Protein AF-A0A529PNF6-F1 (afdb_monomer_lite)

Sequence (226 aa):
IDDRLAAVAVARHLEDDGSLLSKLLIEPARRQRLEHALQEAASGPFGRFLPNATDYFWGIREQRVRKLVLKNGHLIEPDRPHGLSIPFERPHLGQALLDGVLLPNLFLMFLVLAILPRVRVVGGLRQIGYVALFHSILLAALDENAPEERDLAAELQVRENAWGMRVIDEKISVREQLAGLPEGALFPDLLRQYRLRTFAETTDDLKLVRENARWRKIGQAGIKAT

Structure (mmCIF, N/CA/C/O backbone):
data_AF-A0A529PNF6-F1
#
_entry.id   AF-A0A529PNF6-F1
#
loop_
_atom_site.group_PDB
_atom_site.id
_atom_site.type_symbol
_atom_site.label_atom_id
_atom_site.label_alt_id
_atom_site.label_comp_id
_atom_site.label_asym_id
_atom_site.label_entity_id
_atom_site.label_seq_id
_atom_site.pdbx_PDB_ins_code
_atom_site.Cartn_x
_atom_site.Cartn_y
_atom_site.Cartn_z
_atom_site.occupancy
_atom_site.B_iso_or_equiv
_atom_site.auth_seq_id
_atom_site.auth_comp_id
_atom_site.auth_asym_id
_atom_site.auth_atom_id
_atom_site.pdbx_PDB_model_num
ATOM 1 N N . ILE A 1 1 ? -8.333 -10.344 -12.117 1.00 62.47 1 ILE A N 1
ATOM 2 C CA . ILE A 1 1 ? -8.039 -9.788 -10.779 1.00 62.47 1 ILE A CA 1
ATOM 3 C C . ILE A 1 1 ? -8.785 -8.469 -10.706 1.00 62.47 1 ILE A C 1
ATOM 5 O O . ILE A 1 1 ? -8.533 -7.623 -11.555 1.00 62.47 1 ILE A O 1
ATOM 9 N N . ASP A 1 2 ? -9.754 -8.357 -9.805 1.00 78.88 2 ASP A N 1
ATOM 10 C CA . ASP A 1 2 ? -10.602 -7.177 -9.615 1.00 78.88 2 ASP A CA 1
ATOM 11 C C . ASP A 1 2 ? -10.603 -6.743 -8.137 1.00 78.88 2 ASP A C 1
ATOM 13 O O . ASP A 1 2 ? -10.011 -7.411 -7.282 1.00 78.88 2 ASP A O 1
ATOM 17 N N . ASP A 1 3 ? -11.260 -5.621 -7.836 1.00 84.44 3 ASP A N 1
ATOM 18 C CA . ASP A 1 3 ? -11.300 -5.040 -6.487 1.00 84.44 3 ASP A CA 1
ATOM 19 C C . ASP A 1 3 ? -11.951 -5.989 -5.464 1.00 84.44 3 ASP A C 1
ATOM 21 O O . ASP A 1 3 ? -11.592 -5.986 -4.286 1.00 84.44 3 ASP A O 1
ATOM 25 N N . ARG A 1 4 ? -12.871 -6.855 -5.914 1.00 87.19 4 ARG A N 1
ATOM 26 C CA . ARG A 1 4 ? -13.539 -7.848 -5.064 1.00 87.19 4 ARG A CA 1
ATOM 27 C C . ARG A 1 4 ? -12.583 -8.960 -4.647 1.00 87.19 4 ARG A C 1
ATOM 29 O O . ARG A 1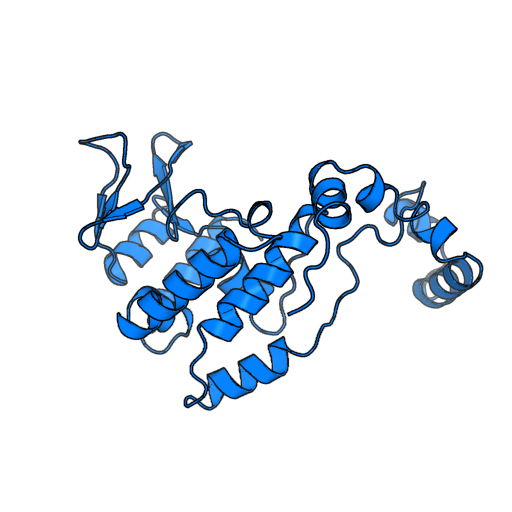 4 ? -12.556 -9.324 -3.474 1.00 87.19 4 ARG A O 1
ATOM 36 N N . LEU A 1 5 ? -11.782 -9.486 -5.573 1.00 88.94 5 LEU A N 1
ATOM 37 C CA . LEU A 1 5 ? -10.737 -10.453 -5.237 1.00 88.94 5 LEU A CA 1
ATOM 38 C C . LEU A 1 5 ? -9.724 -9.847 -4.258 1.00 88.94 5 LEU A C 1
ATOM 40 O O . LEU A 1 5 ? -9.323 -10.518 -3.309 1.00 88.94 5 LEU A O 1
ATOM 44 N N . ALA A 1 6 ? -9.345 -8.582 -4.459 1.00 90.00 6 ALA A N 1
ATOM 45 C CA . ALA A 1 6 ? -8.456 -7.883 -3.538 1.00 90.00 6 ALA A CA 1
ATOM 46 C C . ALA A 1 6 ? -9.078 -7.747 -2.139 1.00 90.00 6 ALA A C 1
ATOM 48 O O . ALA A 1 6 ? -8.410 -8.028 -1.148 1.00 90.00 6 ALA A O 1
ATOM 49 N N . ALA A 1 7 ? -10.362 -7.384 -2.049 1.00 94.75 7 ALA A N 1
ATOM 50 C CA . ALA A 1 7 ? -11.081 -7.289 -0.780 1.00 94.75 7 ALA A CA 1
ATOM 51 C C . ALA A 1 7 ? -11.124 -8.633 -0.034 1.00 94.75 7 ALA A C 1
ATOM 53 O O . ALA A 1 7 ? -10.840 -8.677 1.161 1.00 94.75 7 ALA A O 1
ATOM 54 N N . VAL A 1 8 ? -11.385 -9.738 -0.744 1.00 93.88 8 VAL A N 1
ATOM 55 C CA . VAL A 1 8 ? -11.357 -11.094 -0.166 1.00 93.88 8 VAL A CA 1
ATOM 56 C C . VAL A 1 8 ? -9.953 -11.480 0.304 1.00 93.88 8 VAL A C 1
ATOM 58 O O . VAL A 1 8 ? -9.808 -12.063 1.376 1.00 93.88 8 VAL A O 1
ATOM 61 N N . ALA A 1 9 ? -8.910 -11.157 -0.465 1.00 92.38 9 ALA A N 1
ATOM 62 C CA . ALA A 1 9 ? -7.530 -11.423 -0.061 1.00 92.38 9 ALA A CA 1
ATOM 63 C C . ALA A 1 9 ? -7.159 -10.650 1.214 1.00 92.38 9 ALA A C 1
ATOM 65 O O . ALA A 1 9 ? -6.625 -11.238 2.150 1.00 92.38 9 ALA A O 1
ATOM 66 N N . VAL A 1 10 ? -7.504 -9.359 1.287 1.00 95.12 10 VAL A N 1
ATOM 67 C CA . VAL A 1 10 ? -7.302 -8.548 2.498 1.00 95.12 10 VAL A CA 1
ATOM 68 C C . VAL A 1 10 ? -8.074 -9.124 3.685 1.00 95.12 10 VAL A C 1
ATOM 70 O O . VAL A 1 10 ? -7.498 -9.252 4.760 1.00 95.12 10 VAL A O 1
ATOM 73 N N . ALA A 1 11 ? -9.337 -9.521 3.501 1.00 96.06 11 ALA A N 1
ATOM 74 C CA . ALA A 1 11 ? -10.137 -10.125 4.567 1.00 96.06 11 ALA A CA 1
ATOM 75 C C . ALA A 1 11 ? -9.477 -11.397 5.130 1.00 96.06 11 ALA A C 1
ATOM 77 O O . ALA A 1 11 ? -9.327 -11.512 6.340 1.00 96.06 11 ALA A O 1
ATOM 78 N N . ARG A 1 12 ? -8.978 -12.289 4.263 1.00 93.31 12 ARG A N 1
ATOM 79 C CA . ARG A 1 12 ? -8.238 -13.496 4.680 1.00 93.31 12 ARG A CA 1
ATOM 80 C C . ARG A 1 12 ? -6.968 -13.180 5.458 1.00 93.31 12 ARG A C 1
ATOM 82 O O . ARG A 1 12 ? -6.655 -13.856 6.426 1.00 93.31 12 ARG A O 1
ATOM 89 N N . HIS A 1 13 ? -6.231 -12.151 5.051 1.00 92.81 13 HIS A N 1
ATOM 90 C CA . HIS A 1 13 ? -5.064 -11.714 5.811 1.00 92.81 13 HIS A CA 1
ATOM 91 C C . HIS A 1 13 ? -5.448 -11.222 7.213 1.00 92.81 13 HIS A C 1
ATOM 93 O O . HIS A 1 13 ? -4.719 -11.505 8.157 1.00 92.81 13 HIS A O 1
ATOM 99 N N . LEU A 1 14 ? -6.582 -10.527 7.360 1.00 95.56 14 LEU A N 1
ATOM 100 C CA . LEU A 1 14 ? -7.069 -10.019 8.649 1.00 95.56 14 LEU A CA 1
ATOM 101 C C . LEU A 1 14 ? -7.526 -11.128 9.616 1.00 95.56 14 LEU A C 1
ATOM 103 O O . LEU A 1 14 ? -7.549 -10.898 10.828 1.00 95.56 14 LEU A O 1
ATOM 107 N N . GLU A 1 15 ? -7.866 -12.317 9.109 1.00 94.25 15 GLU A N 1
ATOM 108 C CA . GLU A 1 15 ? -8.177 -13.501 9.929 1.00 94.25 15 GLU A CA 1
ATOM 109 C C . GLU A 1 15 ? -6.938 -14.037 10.666 1.00 94.25 15 GLU A C 1
ATOM 111 O O . GLU A 1 15 ? -7.071 -14.605 11.747 1.00 94.25 15 GLU A O 1
ATOM 116 N N . ASP A 1 16 ? -5.740 -13.811 10.120 1.00 92.00 16 ASP A N 1
ATOM 117 C CA . ASP A 1 16 ? -4.465 -14.229 10.703 1.00 92.00 16 ASP A CA 1
ATOM 118 C C . ASP A 1 16 ? -3.732 -13.040 11.347 1.00 92.00 16 ASP A C 1
ATOM 120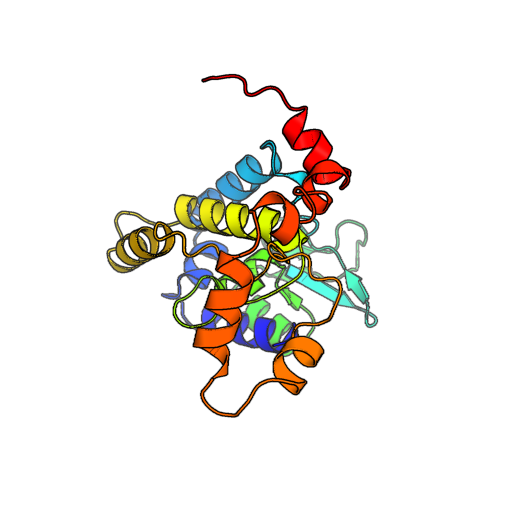 O O . ASP A 1 16 ? -3.234 -12.141 10.662 1.00 92.00 16 ASP A O 1
ATOM 124 N N . ASP A 1 17 ? -3.643 -13.041 12.679 1.00 91.12 17 ASP A N 1
ATOM 125 C CA . ASP A 1 17 ? -2.895 -12.067 13.489 1.00 91.12 17 ASP A CA 1
ATOM 126 C C . ASP A 1 17 ? -1.411 -12.001 13.100 1.00 91.12 17 ASP A C 1
ATOM 128 O O . ASP A 1 17 ? -0.788 -10.943 13.188 1.00 91.12 17 ASP A O 1
ATOM 132 N N . GLY A 1 18 ? -0.843 -13.126 12.659 1.00 89.88 18 GLY A N 1
ATOM 133 C CA . GLY A 1 18 ? 0.555 -13.246 12.262 1.00 89.88 18 GLY A CA 1
ATOM 134 C C . GLY A 1 18 ? 0.847 -12.675 10.877 1.00 89.88 18 GLY A C 1
ATOM 135 O O . GLY A 1 18 ? 2.016 -12.414 10.562 1.00 89.88 18 GLY A O 1
ATOM 136 N N . SER A 1 19 ? -0.187 -12.443 10.065 1.00 91.12 19 SER A N 1
ATOM 137 C CA . SER A 1 19 ? -0.017 -11.979 8.696 1.00 91.12 19 SER A CA 1
ATOM 138 C C . SER A 1 19 ? 0.576 -10.570 8.664 1.00 91.12 19 SER A C 1
ATOM 140 O O . SER A 1 19 ? 0.214 -9.697 9.455 1.00 91.12 19 SER A O 1
ATOM 142 N N . LEU A 1 20 ? 1.477 -10.319 7.709 1.00 91.81 20 LEU A N 1
ATOM 143 C CA . LEU A 1 20 ? 2.142 -9.020 7.573 1.00 91.81 20 LEU A CA 1
ATOM 144 C C . LEU A 1 20 ? 1.137 -7.859 7.511 1.00 91.81 20 LEU A C 1
ATOM 146 O O . LEU A 1 20 ? 1.326 -6.831 8.153 1.00 91.81 20 LEU A O 1
ATOM 150 N N . LEU A 1 21 ? 0.042 -8.034 6.769 1.00 93.19 21 LEU A N 1
ATOM 151 C CA . LEU A 1 21 ? -1.000 -7.019 6.642 1.00 93.19 21 LEU A CA 1
ATOM 152 C C . LEU A 1 21 ? -1.715 -6.748 7.974 1.00 93.19 21 LEU A C 1
ATOM 154 O O . LEU A 1 21 ? -1.939 -5.584 8.306 1.00 93.19 21 LEU A O 1
ATOM 158 N N . SER A 1 22 ? -2.048 -7.794 8.738 1.00 94.75 22 SER A N 1
ATOM 159 C CA . SER A 1 22 ? -2.640 -7.647 10.073 1.00 94.75 22 SER A CA 1
ATOM 160 C C . SER A 1 22 ? -1.721 -6.861 10.993 1.00 94.75 22 SER A C 1
ATOM 162 O O . SER A 1 22 ? -2.159 -5.879 11.591 1.00 94.75 22 SER A O 1
ATOM 164 N N . LYS A 1 23 ? -0.436 -7.226 11.038 1.00 95.06 23 LYS A N 1
ATOM 165 C CA . LYS A 1 23 ? 0.567 -6.516 11.837 1.00 95.06 23 LYS A CA 1
ATOM 166 C C . LYS A 1 23 ? 0.635 -5.044 11.443 1.00 95.06 23 LYS A C 1
ATOM 168 O O . LYS A 1 23 ? 0.473 -4.176 12.292 1.00 95.06 23 LYS A O 1
ATOM 173 N N . LEU A 1 24 ? 0.784 -4.755 10.148 1.00 95.31 24 LEU A N 1
ATOM 174 C CA . LEU A 1 24 ? 0.893 -3.391 9.619 1.00 95.31 24 LEU A CA 1
ATOM 175 C C . LEU A 1 24 ? -0.322 -2.505 9.926 1.00 95.31 24 LEU A C 1
ATOM 177 O O . LEU A 1 24 ? -0.148 -1.308 10.141 1.00 95.31 24 LEU A O 1
ATOM 181 N N . LEU A 1 25 ? -1.541 -3.052 9.927 1.00 95.88 25 LEU A N 1
ATOM 182 C CA . LEU A 1 25 ? -2.756 -2.262 10.155 1.00 95.88 25 LEU A CA 1
ATOM 183 C C . LEU A 1 25 ? -3.159 -2.174 11.631 1.00 95.88 25 LEU A C 1
ATOM 185 O O . LEU A 1 25 ? -3.750 -1.177 12.046 1.00 95.88 25 LEU A O 1
ATOM 189 N N . ILE A 1 26 ? -2.888 -3.203 12.428 1.00 95.69 26 ILE A N 1
ATOM 190 C CA . ILE A 1 26 ? -3.545 -3.379 13.729 1.00 95.69 26 ILE A CA 1
ATOM 191 C C . ILE A 1 26 ? -2.582 -3.157 14.886 1.00 95.69 26 ILE A C 1
ATOM 193 O O . ILE A 1 26 ? -2.982 -2.586 15.900 1.00 95.69 26 ILE A O 1
ATOM 197 N N . GLU A 1 27 ? -1.311 -3.534 14.741 1.00 95.12 27 GLU A N 1
ATOM 198 C CA . GLU A 1 27 ? -0.319 -3.266 15.778 1.00 95.12 27 GLU A CA 1
ATOM 199 C C . GLU A 1 27 ? 0.046 -1.774 15.776 1.00 95.12 27 GLU A C 1
ATOM 201 O O . GLU A 1 27 ? 0.548 -1.267 14.767 1.00 95.12 27 GLU A O 1
ATOM 206 N N . PRO A 1 28 ? -0.146 -1.039 16.890 1.00 94.12 28 PRO A N 1
ATOM 207 C CA . PRO A 1 28 ? 0.018 0.414 16.896 1.00 94.12 28 PRO A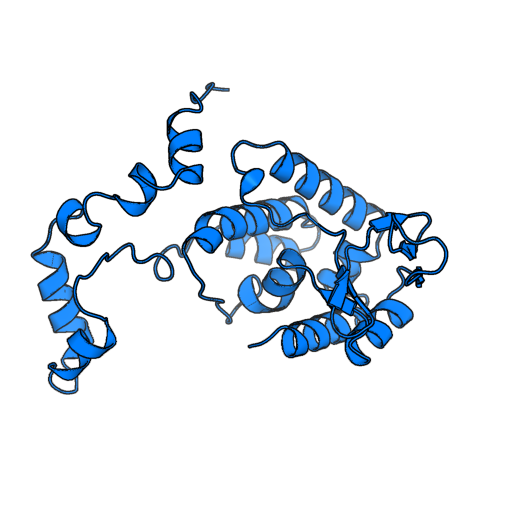 CA 1
ATOM 208 C C . PRO A 1 28 ? 1.400 0.889 16.435 1.00 94.12 28 PRO A C 1
ATOM 210 O O . PRO A 1 28 ? 1.493 1.835 15.656 1.00 94.12 28 PRO A O 1
ATOM 213 N N . ALA A 1 29 ? 2.468 0.211 16.867 1.00 94.31 29 ALA A N 1
ATOM 214 C CA . ALA A 1 29 ? 3.838 0.566 16.497 1.00 94.31 29 ALA A CA 1
ATOM 215 C C . ALA A 1 29 ? 4.118 0.331 15.002 1.00 94.31 29 ALA A C 1
ATOM 217 O O . ALA A 1 29 ? 4.774 1.147 14.351 1.00 94.31 29 ALA A O 1
ATOM 218 N N . ARG A 1 30 ? 3.593 -0.767 14.443 1.00 95.06 30 ARG A N 1
ATOM 219 C CA . ARG A 1 30 ? 3.722 -1.103 13.018 1.00 95.06 30 ARG A CA 1
ATOM 220 C C . ARG A 1 30 ? 2.927 -0.120 12.163 1.00 95.06 30 ARG A C 1
ATOM 222 O O . ARG A 1 30 ? 3.468 0.427 11.204 1.00 95.06 30 ARG A O 1
ATOM 229 N N . ARG A 1 31 ? 1.687 0.179 12.565 1.00 95.62 31 ARG A N 1
ATOM 230 C CA . ARG A 1 31 ? 0.833 1.161 11.890 1.00 95.62 31 ARG A CA 1
ATOM 231 C C . ARG A 1 31 ? 1.462 2.547 11.890 1.00 95.62 31 ARG A C 1
ATOM 233 O O . ARG A 1 31 ? 1.526 3.175 10.842 1.00 95.62 31 ARG A O 1
ATOM 240 N N . GLN A 1 32 ? 1.995 2.999 13.023 1.00 95.38 32 GLN A N 1
ATOM 241 C CA . GLN A 1 32 ? 2.669 4.296 13.102 1.00 95.38 32 GLN A CA 1
ATOM 242 C C . GLN A 1 32 ? 3.875 4.376 12.151 1.00 95.38 32 GLN A C 1
ATOM 244 O O . GLN A 1 32 ? 4.072 5.395 11.489 1.00 95.38 32 GLN A O 1
ATOM 249 N N . ARG A 1 33 ? 4.665 3.298 12.042 1.00 96.12 33 ARG A N 1
ATOM 250 C CA . ARG A 1 33 ? 5.790 3.217 11.096 1.00 96.12 33 ARG A CA 1
ATOM 251 C C . ARG A 1 33 ? 5.311 3.302 9.642 1.00 96.12 33 ARG A C 1
ATOM 253 O O . ARG A 1 33 ? 5.886 4.046 8.851 1.00 96.12 33 ARG A O 1
ATOM 260 N N . LEU A 1 34 ? 4.233 2.592 9.306 1.00 95.94 34 LEU A N 1
ATOM 261 C CA . LEU A 1 34 ? 3.615 2.6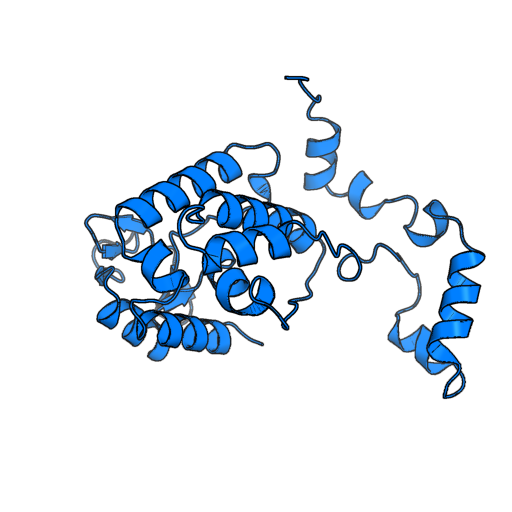45 7.981 1.00 95.94 34 LEU A CA 1
ATOM 262 C C . LEU A 1 34 ? 3.067 4.045 7.653 1.00 95.94 34 LEU A C 1
ATOM 264 O O . LEU A 1 34 ? 3.290 4.548 6.554 1.00 95.94 34 LEU A O 1
ATOM 268 N N . GLU A 1 35 ? 2.379 4.690 8.596 1.00 94.88 35 GLU A N 1
ATOM 269 C CA . GLU A 1 35 ? 1.839 6.049 8.439 1.00 94.88 35 GLU A CA 1
ATOM 270 C C . GLU A 1 35 ? 2.949 7.071 8.209 1.00 94.88 35 GLU A C 1
ATOM 272 O O . GLU A 1 35 ? 2.835 7.918 7.320 1.00 94.88 35 GLU A O 1
ATOM 277 N N . HIS A 1 36 ? 4.053 6.951 8.949 1.00 95.31 36 HIS A N 1
ATOM 278 C CA . HIS A 1 36 ? 5.235 7.778 8.739 1.00 95.31 36 HIS A CA 1
ATOM 279 C C . HIS A 1 36 ? 5.796 7.602 7.323 1.00 95.31 36 HIS A C 1
ATOM 281 O O . HIS A 1 36 ? 5.960 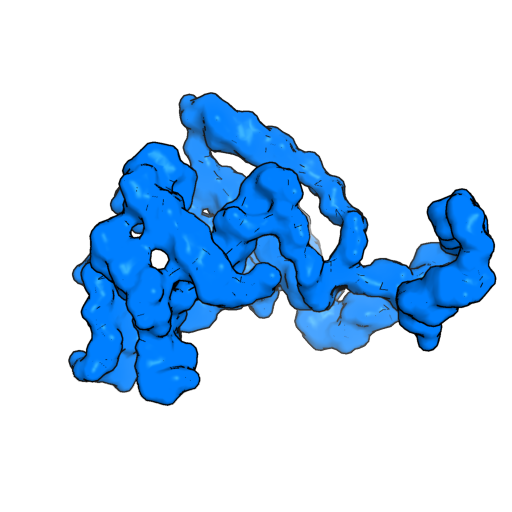8.584 6.600 1.00 95.31 36 HIS A O 1
ATOM 287 N N . ALA A 1 37 ? 6.001 6.357 6.883 1.00 94.12 37 ALA A N 1
ATOM 288 C CA . ALA A 1 37 ? 6.510 6.061 5.545 1.00 94.12 37 ALA A CA 1
ATOM 289 C C . ALA A 1 37 ? 5.578 6.572 4.427 1.00 94.12 37 ALA A C 1
ATOM 291 O O . ALA A 1 37 ? 6.041 7.110 3.417 1.00 94.12 37 ALA A O 1
ATOM 292 N N . LEU A 1 38 ? 4.257 6.453 4.606 1.00 92.81 38 LEU A N 1
ATOM 293 C CA . LEU A 1 38 ? 3.261 7.010 3.686 1.00 92.81 38 LEU A CA 1
ATOM 294 C C . LEU A 1 38 ? 3.357 8.539 3.610 1.00 92.81 38 LEU A C 1
ATOM 296 O O . LEU A 1 38 ? 3.294 9.102 2.514 1.00 92.81 38 LEU A O 1
ATOM 300 N N . GLN A 1 39 ? 3.536 9.207 4.750 1.00 92.94 39 GLN A N 1
ATOM 301 C CA . GLN A 1 39 ? 3.650 10.661 4.824 1.00 92.94 39 GLN A CA 1
ATOM 302 C C . GLN A 1 39 ? 4.951 11.180 4.197 1.00 92.94 39 GLN A C 1
ATOM 304 O O . GLN A 1 39 ? 4.930 12.178 3.468 1.00 92.94 39 GLN A O 1
ATOM 309 N N . GLU A 1 40 ? 6.071 10.495 4.422 1.00 87.50 40 GLU A N 1
ATOM 310 C CA . GLU A 1 40 ? 7.347 10.795 3.766 1.00 87.50 40 GLU A CA 1
ATOM 311 C C . GLU A 1 40 ? 7.235 10.623 2.247 1.00 87.50 40 GLU A C 1
ATOM 313 O O . GLU A 1 40 ? 7.580 11.532 1.487 1.00 87.50 40 GLU A O 1
ATOM 318 N N . ALA A 1 41 ? 6.658 9.506 1.790 1.00 84.94 41 ALA A N 1
ATOM 319 C CA . ALA A 1 41 ? 6.431 9.246 0.370 1.00 84.94 41 ALA A CA 1
ATOM 320 C C . ALA A 1 41 ? 5.521 10.300 -0.284 1.00 84.94 41 ALA A C 1
ATOM 322 O O . ALA A 1 41 ? 5.791 10.741 -1.404 1.00 84.94 41 ALA A O 1
ATOM 323 N N . ALA A 1 42 ? 4.463 10.731 0.410 1.00 86.75 42 ALA A N 1
ATOM 324 C CA . ALA A 1 42 ? 3.548 11.772 -0.055 1.00 86.75 42 ALA A CA 1
ATOM 325 C C . ALA A 1 42 ? 4.210 13.158 -0.142 1.00 86.75 42 ALA A C 1
ATOM 327 O O . ALA A 1 42 ? 3.872 13.947 -1.028 1.00 86.75 42 ALA A O 1
ATOM 328 N N . SER A 1 43 ? 5.154 13.446 0.756 1.00 82.25 43 SER A N 1
ATOM 329 C CA . SER A 1 43 ? 5.887 14.720 0.810 1.00 82.25 43 SER A CA 1
ATOM 330 C C . SER A 1 43 ? 7.069 14.767 -0.168 1.00 82.25 43 SER A C 1
ATOM 332 O O . SER A 1 43 ? 7.553 15.846 -0.510 1.00 82.25 43 SER A O 1
ATOM 334 N N . GLY A 1 44 ? 7.530 13.605 -0.636 1.00 74.56 44 GLY A N 1
ATOM 335 C CA . GLY A 1 44 ? 8.632 13.473 -1.582 1.00 74.56 44 GLY A CA 1
ATOM 336 C C . GLY A 1 44 ? 8.298 13.892 -3.025 1.00 74.56 44 GLY A C 1
ATOM 337 O O . GLY A 1 44 ? 7.140 14.115 -3.390 1.00 74.56 44 GLY A O 1
ATOM 338 N N . PRO A 1 45 ? 9.310 13.937 -3.913 1.00 69.31 45 PRO A N 1
ATOM 339 C CA . PRO A 1 45 ? 9.156 14.383 -5.306 1.00 69.31 45 PRO A CA 1
ATOM 340 C C . PRO A 1 45 ? 8.183 13.519 -6.126 1.00 69.31 45 PRO A C 1
ATOM 342 O O . PRO A 1 45 ? 7.556 14.002 -7.072 1.00 69.31 45 PRO A O 1
ATOM 345 N N . PHE A 1 46 ? 8.014 12.253 -5.740 1.00 69.81 46 PHE A N 1
ATOM 346 C CA . PHE A 1 46 ? 7.081 11.322 -6.369 1.00 69.81 46 PHE A CA 1
ATOM 347 C C . PHE A 1 46 ? 5.696 11.303 -5.705 1.00 69.81 46 PHE A C 1
ATOM 349 O O . PHE A 1 46 ? 4.804 10.643 -6.229 1.00 69.81 46 PHE A O 1
ATOM 356 N N . GLY A 1 47 ? 5.449 12.059 -4.630 1.00 73.25 47 GLY A N 1
ATOM 357 C CA . GLY A 1 47 ? 4.212 11.978 -3.840 1.00 73.25 47 GLY A CA 1
ATOM 358 C C . GLY A 1 47 ? 2.915 12.180 -4.632 1.00 73.25 47 GLY A C 1
ATOM 359 O O . GLY A 1 47 ? 1.897 11.571 -4.331 1.00 73.25 47 GLY A O 1
ATOM 360 N N . ARG A 1 48 ? 2.952 12.924 -5.747 1.00 78.12 48 ARG A N 1
ATOM 361 C CA . ARG A 1 48 ? 1.808 13.079 -6.677 1.00 78.12 48 ARG A CA 1
ATOM 362 C C . ARG A 1 48 ? 1.405 11.801 -7.422 1.00 78.12 48 ARG A C 1
ATOM 364 O O . ARG A 1 48 ? 0.364 11.782 -8.085 1.00 78.12 48 ARG A O 1
ATOM 371 N N . PHE A 1 49 ? 2.248 10.776 -7.396 1.00 74.06 49 PHE A N 1
ATOM 372 C CA . PHE A 1 49 ? 1.921 9.451 -7.906 1.00 74.06 49 PHE A CA 1
ATOM 373 C C . PHE A 1 49 ? 1.225 8.597 -6.849 1.00 74.06 49 PHE A C 1
ATOM 375 O O . PHE A 1 49 ? 0.518 7.671 -7.238 1.00 74.06 49 PHE A O 1
ATOM 382 N N . LEU A 1 50 ? 1.356 8.926 -5.558 1.00 82.50 50 LEU A N 1
ATOM 383 C CA . LEU A 1 50 ? 0.731 8.181 -4.474 1.00 82.50 50 LEU A CA 1
ATOM 384 C C . LEU A 1 50 ? -0.796 8.397 -4.484 1.00 82.50 50 LEU A C 1
ATOM 386 O O . LEU A 1 50 ? -1.261 9.530 -4.363 1.00 82.50 50 LEU A O 1
ATOM 390 N N . PRO A 1 51 ? -1.608 7.338 -4.625 1.00 81.19 51 PRO A N 1
ATOM 391 C CA . PRO A 1 51 ? -3.065 7.436 -4.599 1.00 81.19 51 PRO A CA 1
ATOM 392 C C . PRO A 1 51 ? -3.592 7.439 -3.151 1.00 81.19 51 PRO A C 1
ATOM 394 O O . PRO A 1 51 ? -4.314 6.534 -2.741 1.00 81.19 51 PRO A O 1
ATOM 397 N N . ASN A 1 52 ? -3.234 8.456 -2.367 1.00 80.56 52 ASN A N 1
ATOM 398 C CA . ASN A 1 52 ? -3.539 8.583 -0.932 1.00 80.56 52 ASN A CA 1
ATOM 399 C C . ASN A 1 52 ? -4.829 9.373 -0.638 1.00 80.56 52 ASN A C 1
ATOM 401 O O . ASN A 1 52 ? -4.931 10.097 0.347 1.00 80.56 52 ASN A O 1
ATOM 405 N N . ALA A 1 53 ? -5.832 9.265 -1.509 1.00 86.75 53 ALA A N 1
ATOM 406 C CA . ALA A 1 53 ? -7.076 10.011 -1.341 1.00 86.75 53 ALA A CA 1
ATOM 407 C C . ALA A 1 53 ? -7.960 9.486 -0.191 1.00 86.75 53 ALA A C 1
ATOM 409 O O . ALA A 1 53 ? -8.912 10.172 0.167 1.00 86.75 53 ALA A O 1
ATOM 410 N N . THR A 1 54 ? -7.652 8.318 0.381 1.00 93.62 54 THR A N 1
ATOM 411 C CA . THR A 1 54 ? -8.377 7.656 1.477 1.00 93.62 54 THR A CA 1
ATOM 412 C C . THR A 1 54 ? -7.388 6.971 2.420 1.00 93.62 54 THR A C 1
ATOM 414 O O . THR A 1 54 ? -6.332 6.515 1.962 1.00 93.62 54 THR A O 1
ATOM 417 N N . ASP A 1 55 ? -7.754 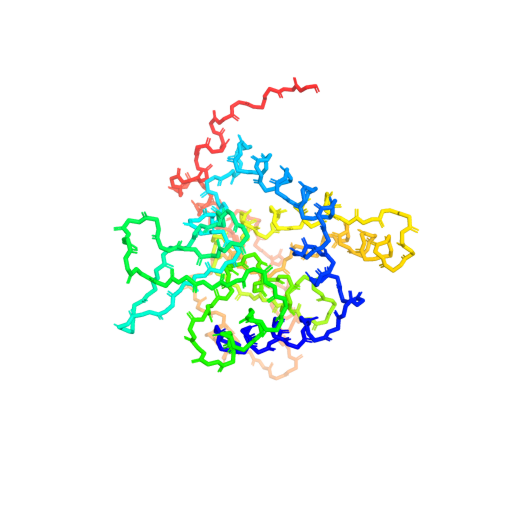6.827 3.691 1.00 94.88 55 ASP A N 1
ATOM 418 C CA . ASP A 1 55 ? -6.950 6.085 4.664 1.00 94.88 55 ASP A CA 1
ATOM 419 C C . ASP A 1 55 ? -7.296 4.601 4.577 1.00 94.88 55 ASP A C 1
ATOM 421 O O . ASP A 1 55 ? -8.390 4.200 4.966 1.00 94.88 55 ASP A O 1
ATOM 425 N N . TYR A 1 56 ? -6.354 3.797 4.072 1.00 95.62 56 TYR A N 1
ATOM 426 C CA . TYR A 1 56 ? -6.395 2.328 3.939 1.00 95.62 56 TYR A CA 1
ATOM 427 C C . TYR A 1 56 ? -7.523 1.743 3.073 1.00 95.62 56 TYR A C 1
ATOM 429 O O . TYR A 1 56 ? -7.250 0.928 2.195 1.00 95.62 56 TYR A O 1
ATOM 437 N N . PHE A 1 57 ? -8.768 2.172 3.260 1.00 97.31 57 PHE A N 1
ATOM 438 C CA . PHE A 1 57 ? -9.963 1.651 2.615 1.00 97.31 57 PHE A CA 1
ATOM 439 C C . PHE A 1 57 ? -10.831 2.778 2.057 1.00 97.31 57 PHE A C 1
ATOM 441 O O . PHE A 1 57 ? -10.882 3.883 2.593 1.00 97.31 57 PHE A O 1
ATOM 448 N N . TRP A 1 58 ? -11.545 2.477 0.983 1.00 97.31 58 TRP A N 1
ATOM 449 C CA . TRP A 1 58 ? -12.688 3.238 0.503 1.00 97.31 58 TRP A CA 1
ATOM 450 C C . TRP A 1 58 ? -13.977 2.629 1.048 1.00 97.31 58 TRP A C 1
ATOM 452 O O . TRP A 1 58 ? -14.078 1.413 1.184 1.00 97.31 58 TRP A O 1
ATOM 462 N N . GLY A 1 59 ? -14.984 3.461 1.292 1.00 96.19 59 GLY A N 1
ATOM 463 C CA . GLY A 1 59 ? -16.337 3.012 1.600 1.00 96.19 59 GLY A CA 1
ATOM 464 C C . GLY A 1 59 ? -17.180 2.886 0.337 1.00 96.19 59 GLY A C 1
ATOM 465 O O . GLY A 1 59 ? -17.058 3.702 -0.576 1.00 96.19 59 GLY A O 1
ATOM 466 N N . ILE A 1 60 ? -18.070 1.904 0.285 1.00 95.12 60 ILE A N 1
ATOM 467 C CA . ILE A 1 60 ? -19.085 1.770 -0.756 1.00 95.12 60 ILE A CA 1
ATOM 468 C C . ILE A 1 60 ? -20.443 2.072 -0.146 1.00 95.12 60 ILE A C 1
ATOM 470 O O . ILE A 1 60 ? -20.914 1.397 0.766 1.00 95.12 60 ILE A O 1
ATOM 474 N N . ARG A 1 61 ? -21.100 3.103 -0.674 1.00 92.00 61 ARG A N 1
ATOM 475 C CA . ARG A 1 61 ? -22.449 3.488 -0.255 1.00 92.00 61 ARG A CA 1
ATOM 476 C C . ARG A 1 61 ? -23.210 4.025 -1.453 1.00 92.00 61 ARG A C 1
ATOM 478 O O . ARG A 1 61 ? -22.675 4.845 -2.199 1.00 92.00 61 ARG A O 1
ATOM 485 N N . GLU A 1 62 ? -24.450 3.572 -1.639 1.00 89.88 62 GLU A N 1
ATOM 486 C CA . GLU A 1 62 ? -25.283 3.930 -2.806 1.00 89.88 62 GLU A CA 1
ATOM 487 C C . GLU A 1 62 ? -24.574 3.621 -4.142 1.00 89.88 62 GLU A C 1
ATOM 489 O O . GLU A 1 62 ? -24.621 4.417 -5.077 1.00 89.88 62 GLU A O 1
ATOM 494 N N . GLN A 1 63 ? -23.853 2.493 -4.207 1.00 88.56 63 GLN A N 1
ATOM 495 C CA . GLN A 1 63 ? -23.042 2.081 -5.367 1.00 88.56 63 GLN A CA 1
ATOM 496 C C . GLN A 1 63 ? -21.951 3.093 -5.772 1.00 88.56 63 GLN A C 1
ATOM 498 O O . GLN A 1 63 ? -21.482 3.101 -6.909 1.00 88.56 63 GLN A O 1
ATOM 503 N N . ARG A 1 64 ? -21.537 3.969 -4.850 1.00 91.00 64 ARG A N 1
ATOM 504 C CA . ARG A 1 64 ? -20.481 4.961 -5.069 1.00 91.00 64 ARG A CA 1
ATOM 505 C C . ARG A 1 64 ? -19.348 4.774 -4.073 1.00 91.00 64 ARG A C 1
ATOM 507 O O . ARG A 1 64 ? -19.587 4.517 -2.895 1.00 91.00 64 ARG A O 1
ATOM 514 N N . VAL A 1 65 ? -18.130 4.984 -4.564 1.00 93.44 65 VAL A N 1
ATOM 515 C CA . VAL A 1 65 ? -16.896 4.996 -3.776 1.00 93.44 65 VAL A CA 1
ATOM 516 C C . VAL A 1 65 ? -16.830 6.283 -2.947 1.00 93.44 65 VAL A C 1
ATOM 518 O O . VAL A 1 65 ? -17.056 7.380 -3.466 1.00 93.44 65 VAL A O 1
ATOM 521 N N . ARG A 1 66 ? -16.538 6.153 -1.653 1.00 94.94 66 ARG A N 1
ATOM 522 C CA . ARG A 1 66 ? -16.486 7.231 -0.660 1.00 94.94 66 ARG A CA 1
ATOM 523 C C . ARG A 1 66 ? -15.137 7.230 0.036 1.00 94.94 66 ARG A C 1
ATOM 525 O O . ARG A 1 66 ? -14.667 6.182 0.475 1.00 94.94 66 ARG A O 1
ATOM 532 N N . LYS A 1 67 ? -14.527 8.410 0.140 1.00 95.69 67 LYS A N 1
ATOM 533 C CA . LYS A 1 67 ? -13.324 8.607 0.948 1.00 95.69 67 LYS A CA 1
ATOM 534 C C . LYS A 1 67 ? -13.650 8.288 2.405 1.00 95.69 67 LYS A C 1
ATOM 536 O O . LYS A 1 67 ? -14.626 8.821 2.930 1.00 95.69 67 LYS A O 1
ATOM 541 N N . LEU A 1 68 ? -12.801 7.488 3.035 1.00 96.94 68 LEU A N 1
ATOM 542 C CA . LEU A 1 68 ? -12.801 7.270 4.472 1.00 96.94 68 LEU A CA 1
ATOM 543 C C . LEU A 1 68 ? -11.508 7.817 5.072 1.00 96.94 68 LEU A C 1
ATOM 545 O O . LEU A 1 68 ? -10.455 7.822 4.431 1.00 96.94 68 LEU A O 1
ATOM 549 N N . VAL A 1 69 ? -11.612 8.306 6.300 1.00 96.25 69 VAL A N 1
ATOM 550 C CA . VAL A 1 69 ? -10.466 8.714 7.113 1.00 96.25 69 VAL A CA 1
ATOM 551 C C . VAL A 1 69 ? -10.484 7.954 8.428 1.00 96.25 69 VAL A C 1
ATOM 553 O O . VAL A 1 69 ? -11.559 7.707 8.980 1.00 96.25 69 VAL A O 1
ATOM 556 N N . LEU A 1 70 ? -9.311 7.582 8.931 1.00 95.94 70 LEU A N 1
ATOM 557 C CA . LEU A 1 70 ? -9.183 6.929 10.227 1.00 95.94 70 LEU A CA 1
ATOM 558 C C . LEU A 1 70 ? -9.199 7.993 11.329 1.00 95.94 70 LEU A C 1
ATOM 560 O O . LEU A 1 70 ? -8.293 8.815 11.441 1.00 95.94 70 LEU A O 1
ATOM 564 N N . LYS A 1 71 ? -10.235 7.985 12.168 1.00 94.94 71 LYS A N 1
ATOM 565 C CA . LYS A 1 71 ? -10.388 8.919 13.286 1.00 94.94 71 LYS A CA 1
ATOM 566 C C . LYS A 1 71 ? -10.950 8.196 14.499 1.00 94.94 71 LYS A C 1
ATOM 568 O O . LYS A 1 71 ? -11.970 7.524 14.403 1.00 94.94 71 LYS A O 1
ATOM 573 N N . ASN A 1 72 ? -10.299 8.355 15.652 1.00 93.19 72 ASN A N 1
ATOM 574 C CA . ASN A 1 72 ? -10.729 7.758 16.924 1.00 93.19 72 ASN A CA 1
ATOM 575 C C . ASN A 1 72 ? -11.014 6.244 16.809 1.00 93.19 72 ASN A C 1
ATOM 577 O O . ASN A 1 72 ? -12.048 5.758 17.265 1.00 93.19 72 ASN A O 1
ATOM 581 N N . GLY A 1 73 ? -10.123 5.510 16.132 1.00 95.12 73 GLY A N 1
ATOM 582 C CA . GLY A 1 73 ? -10.255 4.062 15.937 1.00 95.12 73 GLY A CA 1
ATOM 583 C C . GLY A 1 73 ? -11.367 3.635 14.976 1.00 95.12 73 GLY A C 1
ATOM 584 O O . GLY A 1 73 ? -11.714 2.463 14.963 1.00 95.12 73 GLY A O 1
ATOM 585 N N . HIS A 1 74 ? -11.931 4.551 14.184 1.00 97.25 74 HIS A N 1
ATOM 586 C CA . HIS A 1 74 ? -12.987 4.258 13.214 1.00 97.25 74 HIS A CA 1
ATOM 587 C C . HIS A 1 74 ? -12.641 4.813 11.832 1.00 97.25 74 HIS A C 1
ATOM 589 O O . HIS A 1 74 ? -12.084 5.904 11.718 1.00 97.25 74 HIS A O 1
ATOM 595 N N . LEU A 1 75 ? -13.019 4.092 10.778 1.00 97.44 75 LEU A N 1
ATOM 596 C CA . LEU A 1 75 ? -13.048 4.618 9.415 1.00 97.44 75 LEU A CA 1
ATOM 597 C C . LEU A 1 75 ? -14.364 5.355 9.200 1.00 97.44 75 LEU A C 1
ATOM 599 O O . LEU A 1 75 ? -15.425 4.733 9.265 1.00 97.44 75 LEU A O 1
ATOM 603 N N . ILE A 1 76 ? -14.291 6.659 8.935 1.00 96.94 76 ILE A N 1
ATOM 604 C CA . ILE A 1 76 ? -15.469 7.524 8.801 1.00 96.94 76 ILE A CA 1
ATOM 605 C C . ILE A 1 76 ? -15.479 8.298 7.481 1.00 96.94 76 ILE A C 1
ATOM 607 O O . ILE A 1 76 ? -14.426 8.674 6.966 1.00 96.94 76 ILE A O 1
ATOM 611 N N . GLU A 1 77 ? -16.669 8.597 6.956 1.00 95.31 77 GLU A N 1
ATOM 612 C CA . GLU A 1 77 ? -16.841 9.593 5.887 1.00 95.31 77 GLU A CA 1
ATOM 613 C C . GLU A 1 77 ? -16.678 11.014 6.482 1.00 95.31 77 GLU A C 1
ATOM 615 O O . GLU A 1 77 ? -17.548 11.450 7.240 1.00 95.31 77 GLU A O 1
ATOM 620 N N . PRO A 1 78 ? -15.607 11.774 6.164 1.00 90.38 78 PRO A N 1
ATOM 621 C CA . PRO A 1 78 ? -15.302 13.034 6.857 1.00 90.38 78 PRO A CA 1
ATOM 622 C C . PRO A 1 78 ? -16.377 14.114 6.672 1.00 90.38 78 PRO A C 1
ATOM 624 O O . PRO A 1 78 ? -16.654 14.874 7.597 1.00 90.38 78 PRO A O 1
ATOM 627 N N . ASP A 1 79 ? -17.015 14.150 5.502 1.00 86.44 79 ASP A N 1
ATOM 628 C CA . ASP A 1 79 ? -17.973 15.195 5.122 1.00 86.44 79 ASP A CA 1
ATOM 629 C C . ASP A 1 79 ? -19.435 14.787 5.375 1.00 86.44 79 ASP A C 1
ATOM 631 O O . ASP A 1 79 ? -20.365 15.414 4.860 1.00 86.44 79 ASP A O 1
ATOM 635 N N . ARG A 1 80 ? -19.671 13.702 6.131 1.00 88.06 80 ARG A N 1
ATOM 636 C CA . ARG A 1 80 ? -21.018 13.160 6.349 1.00 88.06 80 ARG A CA 1
ATOM 637 C C . ARG A 1 80 ? -21.217 12.673 7.794 1.00 88.06 80 ARG A C 1
ATOM 639 O O . ARG A 1 80 ? -20.873 11.536 8.100 1.00 88.06 80 ARG A O 1
ATOM 646 N N . PRO A 1 81 ? -21.869 13.472 8.663 1.00 79.44 81 PRO A N 1
ATOM 647 C CA . PRO A 1 81 ? -22.089 13.139 10.079 1.00 79.44 81 PRO A CA 1
ATOM 648 C C . PRO A 1 81 ? -22.827 11.814 10.347 1.00 79.44 81 PRO A C 1
ATOM 650 O O . PRO A 1 81 ? -22.647 11.212 11.398 1.00 79.44 81 PRO A O 1
ATOM 653 N N . HIS A 1 82 ? -23.641 11.351 9.392 1.00 85.00 82 HIS A N 1
ATOM 654 C CA . HIS A 1 82 ? -24.330 10.052 9.418 1.00 85.00 82 HIS A CA 1
ATOM 655 C C . HIS A 1 82 ? -23.897 9.159 8.241 1.00 85.00 82 HIS A C 1
ATOM 657 O O . HIS A 1 82 ? -24.716 8.480 7.621 1.00 85.00 82 HIS A O 1
ATOM 663 N N . GLY A 1 83 ? -22.631 9.268 7.835 1.00 89.12 83 GLY A N 1
ATOM 664 C CA . GLY A 1 83 ? -22.021 8.406 6.825 1.00 89.12 83 GLY A CA 1
ATOM 665 C C . GLY A 1 83 ? -21.604 7.052 7.397 1.00 89.12 83 GLY A C 1
ATOM 666 O O . GLY A 1 83 ? -21.922 6.717 8.537 1.00 89.12 83 GLY A O 1
ATOM 667 N N . LEU A 1 84 ? -20.876 6.274 6.596 1.00 93.06 84 LEU A N 1
ATOM 668 C CA . LEU A 1 84 ? -20.238 5.047 7.068 1.00 93.06 84 LEU A CA 1
ATOM 669 C C . LEU A 1 84 ? -19.334 5.341 8.273 1.00 93.06 84 LEU A C 1
ATOM 671 O O . LEU A 1 84 ? -18.588 6.322 8.275 1.00 93.06 84 LEU A O 1
ATOM 675 N N . SER A 1 85 ? -19.406 4.459 9.268 1.00 95.69 85 SER A N 1
ATOM 676 C CA . SER A 1 85 ? -18.522 4.417 10.429 1.00 95.69 85 SER A CA 1
ATOM 677 C C . SER A 1 85 ? -18.250 2.955 10.753 1.00 95.69 85 SER A C 1
ATOM 679 O O . SER A 1 85 ? -19.179 2.216 11.078 1.00 95.69 85 SER A O 1
ATOM 681 N N . ILE A 1 86 ? -17.001 2.520 10.601 1.00 97.31 86 ILE A N 1
ATOM 682 C CA . ILE A 1 86 ? -16.603 1.119 10.788 1.00 97.31 86 ILE A CA 1
ATOM 683 C C . ILE A 1 86 ? -15.455 1.078 11.800 1.00 97.31 86 ILE A C 1
ATOM 685 O O . ILE A 1 86 ? -14.454 1.765 11.572 1.00 97.31 86 ILE A O 1
ATOM 689 N N . PRO A 1 87 ? -15.564 0.303 12.897 1.00 97.81 87 PRO A N 1
ATOM 690 C CA . PRO A 1 87 ? -14.455 0.111 13.826 1.00 97.81 87 PRO A CA 1
ATOM 691 C C . PRO A 1 87 ? -13.213 -0.407 13.100 1.00 97.81 87 PRO A C 1
ATOM 693 O O . PRO A 1 87 ? -13.286 -1.329 12.285 1.00 97.81 87 PRO A O 1
ATOM 696 N N . PHE A 1 88 ? -12.059 0.183 13.393 1.00 97.69 88 PHE A N 1
ATOM 697 C CA . PHE A 1 88 ? -10.784 -0.180 12.782 1.00 97.69 88 PHE A CA 1
ATOM 698 C C . PHE A 1 88 ? -10.150 -1.371 13.504 1.00 97.69 88 PHE A C 1
ATOM 700 O O . PHE A 1 88 ? -9.065 -1.291 14.079 1.00 97.69 88 PHE A O 1
ATOM 707 N N . GLU A 1 89 ? -10.876 -2.484 13.486 1.00 96.81 89 GLU A N 1
ATOM 708 C CA . GLU A 1 89 ? -10.531 -3.742 14.138 1.00 96.81 89 GLU A CA 1
ATOM 709 C C . GLU A 1 89 ? -10.749 -4.897 13.162 1.00 96.81 89 GLU A C 1
ATOM 711 O O . GLU A 1 89 ? -11.693 -4.878 12.371 1.00 96.81 89 GLU A O 1
ATOM 716 N N . ARG A 1 90 ? -9.901 -5.929 13.228 1.00 96.56 90 ARG A N 1
ATOM 717 C CA . ARG A 1 90 ? -9.867 -7.017 12.232 1.00 96.56 90 ARG A CA 1
ATOM 718 C C . ARG A 1 90 ? -11.231 -7.645 11.932 1.00 96.56 90 ARG A C 1
ATOM 720 O O . ARG A 1 90 ? -11.545 -7.729 10.746 1.00 96.56 90 ARG A O 1
ATOM 727 N N . PRO A 1 91 ? -12.067 -8.022 12.924 1.00 96.81 91 PRO A N 1
ATOM 728 C CA . PRO A 1 91 ? -13.351 -8.660 12.631 1.00 96.81 91 PRO A CA 1
ATOM 729 C C . PRO A 1 91 ? -14.292 -7.737 11.847 1.00 96.81 91 PRO A C 1
ATOM 731 O O . PRO A 1 91 ? -14.909 -8.152 10.870 1.00 96.81 91 PRO A O 1
ATOM 734 N N . HIS A 1 92 ? -14.348 -6.461 12.234 1.00 98.19 92 HIS A N 1
ATOM 735 C CA . HIS A 1 92 ? -15.203 -5.456 11.606 1.00 98.19 92 HIS A CA 1
ATOM 736 C C . HIS A 1 92 ? -14.722 -5.098 10.196 1.00 98.19 92 HIS A C 1
ATOM 738 O O . HIS A 1 92 ? -15.526 -5.010 9.268 1.00 98.19 92 HIS A O 1
ATOM 744 N N . LEU A 1 93 ? -13.407 -4.937 10.020 1.00 98.19 93 LEU A N 1
ATOM 745 C CA . LEU A 1 93 ? -12.795 -4.680 8.718 1.00 98.19 93 LEU A CA 1
ATOM 746 C C . LEU A 1 93 ? -12.986 -5.866 7.768 1.00 98.19 93 LEU A C 1
ATOM 748 O O . LEU A 1 93 ? -13.406 -5.672 6.629 1.00 98.19 93 LEU A O 1
ATOM 752 N N . GLY A 1 94 ? -12.719 -7.086 8.243 1.00 97.62 94 GLY A N 1
ATOM 753 C CA . GLY A 1 94 ? -12.888 -8.320 7.479 1.00 97.62 94 GLY A CA 1
ATOM 754 C C . GLY A 1 94 ? -14.325 -8.495 6.999 1.00 97.62 94 GLY A C 1
ATOM 755 O O . GLY A 1 94 ? -14.553 -8.654 5.801 1.00 97.62 94 GLY A O 1
ATOM 756 N N . GLN A 1 95 ? -15.303 -8.365 7.899 1.00 98.06 95 GLN A N 1
ATOM 757 C CA . GLN A 1 95 ? -16.714 -8.487 7.533 1.00 98.06 95 GLN A CA 1
ATOM 758 C C . GLN A 1 95 ? -17.143 -7.402 6.537 1.00 98.06 95 GLN A C 1
ATOM 760 O O . GLN A 1 95 ? -17.751 -7.709 5.516 1.00 98.06 95 GLN A O 1
ATOM 765 N N . ALA A 1 96 ? -16.761 -6.142 6.764 1.00 97.81 96 ALA A N 1
ATOM 766 C CA . ALA A 1 96 ? -17.128 -5.050 5.867 1.00 97.81 96 ALA A CA 1
ATOM 767 C C . ALA A 1 96 ? -16.517 -5.190 4.456 1.00 97.81 96 ALA A C 1
ATOM 769 O O . ALA A 1 96 ? -17.125 -4.746 3.480 1.00 97.81 96 ALA A O 1
ATOM 770 N N . LEU A 1 97 ? -15.344 -5.820 4.323 1.00 97.94 97 LEU A N 1
ATOM 771 C CA . LEU A 1 97 ? -14.760 -6.184 3.026 1.00 97.94 97 LEU A CA 1
ATOM 772 C C . LEU A 1 97 ? -15.566 -7.286 2.328 1.00 97.94 97 LEU A C 1
ATOM 774 O O . LEU A 1 97 ? -15.839 -7.181 1.132 1.00 97.94 97 LEU A O 1
ATOM 778 N N . LEU A 1 98 ? -15.961 -8.328 3.066 1.00 96.94 98 LEU A N 1
ATOM 779 C CA . LEU A 1 98 ? -16.745 -9.448 2.534 1.00 96.94 98 LEU A CA 1
ATOM 780 C C . LEU A 1 98 ? -18.154 -9.017 2.106 1.00 96.94 98 LEU A C 1
ATOM 782 O O . LEU A 1 98 ? -18.646 -9.470 1.070 1.00 96.94 98 LEU A O 1
ATOM 786 N N . ASP A 1 99 ? -18.753 -8.084 2.843 1.00 96.75 99 ASP A N 1
ATOM 787 C CA . ASP A 1 99 ? -20.062 -7.498 2.539 1.00 96.75 99 ASP A CA 1
ATOM 788 C C . ASP A 1 99 ? -20.008 -6.477 1.388 1.00 96.75 99 ASP A C 1
ATOM 790 O O . ASP A 1 99 ? -21.041 -5.986 0.930 1.00 96.75 99 ASP A O 1
ATOM 794 N N . GLY A 1 100 ? -18.808 -6.133 0.904 1.00 95.25 100 GLY A N 1
ATOM 795 C CA . GLY A 1 100 ? -18.612 -5.139 -0.151 1.00 95.25 100 GLY A CA 1
ATOM 796 C C . GLY A 1 100 ? -18.881 -3.700 0.296 1.00 95.25 100 GLY A C 1
ATOM 797 O O . GLY A 1 100 ? -19.095 -2.831 -0.548 1.00 95.25 100 GLY A O 1
ATOM 798 N N . VAL A 1 101 ? -18.876 -3.441 1.607 1.00 97.12 101 VAL A N 1
ATOM 799 C CA . VAL A 1 101 ? -18.992 -2.100 2.205 1.00 97.12 101 VAL A CA 1
ATOM 800 C C . VAL A 1 101 ? -17.641 -1.384 2.198 1.00 97.12 101 VAL A C 1
ATOM 802 O O . VAL A 1 101 ? -17.597 -0.161 2.069 1.00 97.12 101 VAL A O 1
ATOM 805 N N . LEU A 1 102 ? -16.539 -2.129 2.298 1.00 97.75 102 LEU A N 1
ATOM 806 C CA . LEU A 1 102 ? -15.182 -1.615 2.146 1.00 97.75 102 LEU A CA 1
ATOM 807 C C . LEU A 1 102 ? -14.527 -2.133 0.869 1.00 97.75 102 LEU A C 1
ATOM 809 O O . LEU A 1 102 ? -14.695 -3.288 0.486 1.00 97.75 102 LEU A O 1
ATOM 813 N N . LEU A 1 103 ? -13.700 -1.282 0.266 1.00 96.69 103 LEU A N 1
ATOM 814 C CA . LEU A 1 103 ? -12.705 -1.678 -0.724 1.00 96.69 103 LEU A CA 1
ATOM 815 C C . LEU A 1 103 ? -11.312 -1.277 -0.238 1.00 96.69 103 LEU A C 1
ATOM 817 O O . LEU A 1 103 ? -11.138 -0.144 0.214 1.00 96.69 103 LEU A O 1
ATOM 821 N N . PRO A 1 104 ? -10.297 -2.144 -0.352 1.00 95.75 104 PRO A N 1
ATOM 822 C CA . PRO A 1 104 ? -8.925 -1.750 -0.065 1.00 95.75 104 PRO A CA 1
ATOM 823 C C . PRO A 1 104 ? -8.468 -0.628 -1.005 1.00 95.75 104 PRO A C 1
ATOM 825 O O . PRO A 1 104 ? -8.831 -0.581 -2.181 1.00 95.75 104 PRO A O 1
ATOM 828 N N . ASN A 1 105 ? -7.655 0.297 -0.498 1.00 94.19 105 ASN A N 1
ATOM 829 C CA . ASN A 1 105 ? -7.002 1.284 -1.348 1.00 94.19 105 ASN A CA 1
ATOM 830 C C . ASN A 1 105 ? -5.940 0.613 -2.237 1.00 94.19 105 ASN A C 1
ATOM 832 O O . ASN A 1 105 ? -5.581 -0.553 -2.062 1.00 94.19 105 ASN A O 1
ATOM 836 N N . LEU A 1 106 ? -5.401 1.366 -3.198 1.00 90.56 106 LEU A N 1
ATOM 837 C CA . LEU A 1 106 ? -4.467 0.799 -4.171 1.00 90.56 106 LEU A CA 1
ATOM 838 C C . LEU A 1 106 ? -3.194 0.237 -3.527 1.00 90.56 106 LEU A C 1
ATOM 840 O O . LEU A 1 106 ? -2.664 -0.751 -4.022 1.00 90.56 106 LEU A O 1
ATOM 844 N N . PHE A 1 107 ? -2.723 0.828 -2.427 1.00 91.12 107 PHE A N 1
ATOM 845 C CA . PHE A 1 107 ? -1.560 0.315 -1.707 1.00 91.12 107 PHE A CA 1
ATOM 846 C C . PHE A 1 107 ? -1.842 -1.075 -1.127 1.00 91.12 107 PHE A C 1
ATOM 848 O O . PHE A 1 107 ? -1.089 -2.005 -1.403 1.00 91.12 107 PHE A O 1
ATOM 855 N N . LEU A 1 108 ? -2.959 -1.247 -0.412 1.00 93.06 108 LEU A N 1
ATOM 856 C CA . LEU A 1 108 ? -3.343 -2.540 0.161 1.00 93.06 108 LEU A CA 1
ATOM 857 C C . LEU A 1 108 ? -3.620 -3.594 -0.913 1.00 93.06 108 LEU A C 1
ATOM 859 O O . LEU A 1 108 ? -3.218 -4.746 -0.762 1.00 93.06 108 LEU A O 1
ATOM 863 N N . MET A 1 109 ? -4.248 -3.199 -2.025 1.00 90.06 109 MET A N 1
ATOM 864 C CA . MET A 1 109 ? -4.452 -4.095 -3.166 1.00 90.06 109 MET A CA 1
ATOM 865 C C . MET A 1 109 ? -3.126 -4.614 -3.719 1.00 90.06 109 MET A C 1
ATOM 867 O O . MET A 1 109 ? -2.975 -5.813 -3.932 1.00 90.06 109 MET A O 1
ATOM 871 N N . PHE A 1 110 ? -2.148 -3.732 -3.933 1.00 85.19 110 PHE A N 1
ATOM 872 C CA . PHE A 1 110 ? -0.830 -4.143 -4.414 1.00 85.19 110 PHE A CA 1
ATOM 873 C C . PHE A 1 110 ? -0.074 -4.968 -3.375 1.00 85.19 110 PHE A C 1
ATOM 875 O O . PHE A 1 110 ? 0.574 -5.942 -3.750 1.00 85.19 110 PHE A O 1
ATOM 882 N N . LEU A 1 111 ? -0.197 -4.633 -2.091 1.00 87.38 111 LEU A N 1
ATOM 883 C CA . LEU A 1 111 ? 0.425 -5.386 -1.010 1.00 87.38 111 LEU A CA 1
ATOM 884 C C . LEU A 1 111 ? 0.009 -6.860 -1.045 1.00 87.38 111 LEU A C 1
ATOM 886 O O . LEU A 1 111 ? 0.881 -7.719 -1.063 1.00 87.38 111 LEU A O 1
ATOM 890 N N . VAL A 1 112 ? -1.290 -7.159 -1.150 1.00 86.38 112 VAL A N 1
ATOM 891 C CA . VAL A 1 112 ? -1.775 -8.552 -1.123 1.00 86.38 112 VAL A CA 1
ATOM 892 C C . VAL A 1 112 ? -1.730 -9.264 -2.481 1.00 86.38 112 VAL A C 1
ATOM 894 O O . VAL A 1 112 ? -1.723 -10.490 -2.517 1.00 86.38 112 VAL A O 1
ATOM 897 N N . LEU A 1 113 ? -1.707 -8.529 -3.602 1.00 81.44 113 LEU A N 1
ATOM 898 C CA . LEU A 1 113 ? -1.787 -9.120 -4.949 1.00 81.44 113 LEU A CA 1
ATOM 899 C C . LEU A 1 113 ? -0.490 -9.087 -5.758 1.00 81.44 113 LEU A C 1
ATOM 901 O O . LEU A 1 113 ? -0.395 -9.822 -6.733 1.00 81.44 113 LEU A O 1
ATOM 905 N N . ALA A 1 114 ? 0.448 -8.188 -5.470 1.00 68.50 114 ALA A N 1
ATOM 906 C CA . ALA A 1 114 ? 1.530 -7.859 -6.408 1.00 68.50 114 ALA A CA 1
ATOM 907 C C . ALA A 1 114 ? 2.915 -7.783 -5.771 1.00 68.50 114 ALA A C 1
ATOM 909 O O . ALA A 1 114 ? 3.915 -8.004 -6.452 1.00 68.50 114 ALA A O 1
ATOM 910 N N . ILE A 1 115 ? 2.966 -7.384 -4.502 1.00 63.84 115 ILE A N 1
ATOM 911 C CA . ILE A 1 115 ? 4.217 -7.185 -3.778 1.00 63.84 115 ILE A CA 1
ATOM 912 C C . ILE A 1 115 ? 4.661 -8.498 -3.116 1.00 63.84 115 ILE A C 1
ATOM 914 O O . ILE A 1 115 ? 5.857 -8.741 -2.986 1.00 63.84 115 ILE A O 1
ATOM 918 N N . LEU A 1 116 ? 3.715 -9.386 -2.784 1.00 63.50 116 LEU A N 1
ATOM 919 C CA . LEU A 1 116 ? 4.022 -10.747 -2.349 1.00 63.50 116 LEU A CA 1
ATOM 920 C C . LEU A 1 116 ? 4.520 -11.624 -3.518 1.00 63.50 116 LEU A C 1
ATOM 922 O O . LEU A 1 116 ? 4.158 -11.385 -4.678 1.00 63.50 116 LEU A O 1
ATOM 926 N N . PRO A 1 117 ? 5.349 -12.650 -3.244 1.00 55.12 117 PRO A N 1
ATOM 927 C CA . PRO A 1 117 ? 5.970 -13.463 -4.283 1.00 55.12 117 PRO A CA 1
ATOM 928 C C . PRO A 1 117 ? 4.954 -14.099 -5.247 1.00 55.12 117 PRO A C 1
ATOM 930 O O . PRO A 1 117 ? 3.841 -14.454 -4.864 1.00 55.12 117 PRO A O 1
ATOM 933 N N . ARG A 1 118 ? 5.391 -14.350 -6.491 1.00 50.00 118 ARG A N 1
ATOM 934 C CA . ARG A 1 118 ? 4.706 -15.159 -7.531 1.00 50.00 118 ARG A CA 1
ATOM 935 C C . ARG A 1 118 ? 3.521 -14.527 -8.263 1.00 50.00 118 ARG A C 1
ATOM 937 O O . ARG A 1 118 ? 3.085 -15.102 -9.257 1.00 50.00 118 ARG A O 1
ATOM 944 N N . VAL A 1 119 ? 3.035 -13.357 -7.855 1.00 57.78 119 VAL A N 1
ATOM 945 C CA . VAL A 1 119 ? 2.007 -12.629 -8.613 1.00 57.78 119 VAL A CA 1
ATOM 946 C C . VAL A 1 119 ? 2.534 -11.249 -8.984 1.00 57.78 119 VAL A C 1
ATOM 948 O O . VAL A 1 119 ? 3.152 -10.555 -8.183 1.00 57.78 119 VAL A O 1
ATOM 951 N N . ARG A 1 120 ? 2.337 -10.861 -10.244 1.00 61.09 120 ARG A N 1
ATOM 952 C CA . ARG A 1 120 ? 2.710 -9.542 -10.755 1.00 61.09 120 ARG A CA 1
ATOM 953 C C . ARG A 1 120 ? 1.457 -8.875 -11.291 1.00 61.09 120 ARG A C 1
ATOM 955 O O . ARG A 1 120 ? 0.787 -9.410 -12.171 1.00 61.09 120 ARG A O 1
ATOM 962 N N . VAL A 1 121 ? 1.146 -7.696 -10.770 1.00 59.94 121 VAL A N 1
ATOM 963 C CA . VAL A 1 121 ? 0.101 -6.845 -11.339 1.00 59.94 121 VAL A CA 1
ATOM 964 C C . VAL A 1 121 ? 0.737 -6.006 -12.438 1.00 59.94 121 VAL A C 1
ATOM 966 O O . VAL A 1 121 ? 1.744 -5.345 -12.205 1.00 59.94 121 VAL A O 1
ATOM 969 N N . VAL A 1 122 ? 0.163 -6.035 -13.638 1.00 63.75 122 VAL A N 1
ATOM 970 C CA . VAL A 1 122 ? 0.574 -5.195 -14.770 1.00 63.75 122 VAL A CA 1
ATOM 971 C C . VAL A 1 122 ? -0.516 -4.162 -15.019 1.00 63.75 122 VAL A C 1
ATOM 973 O O . VAL A 1 122 ? -1.701 -4.485 -15.048 1.00 63.75 122 VAL A O 1
ATOM 976 N N . GLY A 1 123 ? -0.119 -2.916 -15.217 1.00 63.22 123 GLY A N 1
ATOM 977 C CA . GLY A 1 123 ? -1.023 -1.786 -15.373 1.00 63.22 123 GLY A CA 1
ATOM 978 C C . GLY A 1 123 ? -0.334 -0.641 -16.100 1.00 63.22 123 GLY A C 1
ATOM 979 O O . GLY A 1 123 ? 0.826 -0.738 -16.491 1.00 63.22 123 GLY A O 1
ATOM 980 N N . GLY A 1 124 ? -1.081 0.433 -16.357 1.00 63.34 124 GLY A N 1
ATOM 981 C CA . GLY A 1 124 ? -0.621 1.523 -17.222 1.00 63.34 124 GLY A CA 1
ATOM 982 C C . GLY A 1 124 ? 0.498 2.380 -16.616 1.00 63.34 124 GLY A C 1
ATOM 983 O O . GLY A 1 124 ? 0.840 2.252 -15.449 1.00 63.34 124 GLY A O 1
ATOM 984 N N . LEU A 1 125 ? 0.997 3.353 -17.387 1.00 62.78 125 LEU A N 1
ATOM 985 C CA . LEU A 1 125 ? 2.120 4.255 -17.060 1.00 62.78 125 LEU A CA 1
ATOM 986 C C . LEU A 1 125 ? 2.158 4.810 -15.620 1.00 62.78 125 LEU A C 1
ATOM 988 O O . LEU A 1 125 ? 3.228 5.031 -15.059 1.00 62.78 125 LEU A O 1
ATOM 992 N N . ARG A 1 126 ? 1.004 5.059 -14.992 1.00 67.75 126 ARG A N 1
ATOM 993 C CA . ARG A 1 126 ? 0.969 5.551 -13.603 1.00 67.75 126 ARG A CA 1
ATOM 994 C C . ARG A 1 126 ? 1.587 4.563 -12.610 1.00 67.75 126 ARG A C 1
ATOM 996 O O . ARG A 1 126 ? 2.129 5.008 -11.602 1.00 67.75 126 ARG A O 1
ATOM 1003 N N . GLN A 1 127 ? 1.543 3.271 -12.923 1.00 71.44 127 GLN A N 1
ATOM 1004 C CA . GLN A 1 127 ? 2.053 2.193 -12.089 1.00 71.44 127 GLN A CA 1
ATOM 1005 C C . GLN A 1 127 ? 3.541 2.306 -11.796 1.00 71.44 127 GLN A C 1
ATOM 1007 O O . GLN A 1 127 ? 3.958 2.010 -10.685 1.00 71.44 127 GLN A O 1
ATOM 1012 N N . ILE A 1 128 ? 4.322 2.821 -12.737 1.00 65.81 128 ILE A N 1
ATOM 1013 C CA . ILE A 1 128 ? 5.763 3.028 -12.568 1.00 65.81 128 ILE A CA 1
ATOM 1014 C C . ILE A 1 128 ? 6.043 3.963 -11.391 1.00 65.81 128 ILE A C 1
ATOM 1016 O O . ILE A 1 128 ? 6.945 3.718 -10.597 1.00 65.81 128 ILE A O 1
ATOM 1020 N N . GLY A 1 129 ? 5.243 5.025 -11.268 1.00 68.31 129 GLY A N 1
ATOM 1021 C CA . GLY A 1 129 ? 5.402 5.997 -10.197 1.00 68.31 129 GLY A CA 1
ATOM 1022 C C . GLY A 1 129 ? 4.988 5.438 -8.839 1.00 68.31 129 GLY A C 1
ATOM 1023 O O . GLY A 1 129 ? 5.748 5.548 -7.883 1.00 68.31 129 GLY A O 1
ATOM 1024 N N . TYR A 1 130 ? 3.802 4.827 -8.735 1.00 77.00 130 TYR A N 1
ATOM 1025 C CA . TYR A 1 130 ? 3.307 4.384 -7.428 1.00 77.00 130 TYR A CA 1
ATOM 1026 C C . TYR A 1 130 ? 3.848 3.028 -6.970 1.00 77.00 130 TYR A C 1
ATOM 1028 O O . TYR A 1 130 ? 3.937 2.832 -5.770 1.00 77.00 130 TYR A O 1
ATOM 1036 N N . VAL A 1 131 ? 4.246 2.103 -7.853 1.00 77.38 131 VAL A N 1
ATOM 1037 C CA . VAL A 1 131 ? 4.811 0.807 -7.413 1.00 77.38 131 VAL A CA 1
ATOM 1038 C C . VAL A 1 131 ? 6.175 0.993 -6.774 1.00 77.38 131 VAL A C 1
ATOM 1040 O O . VAL A 1 131 ? 6.425 0.418 -5.719 1.00 77.38 131 VAL A O 1
ATOM 1043 N N . ALA A 1 132 ? 7.023 1.853 -7.345 1.00 74.00 132 ALA A N 1
ATOM 1044 C CA . ALA A 1 132 ? 8.295 2.207 -6.723 1.00 74.00 132 ALA A CA 1
ATOM 1045 C C . ALA A 1 132 ? 8.085 2.802 -5.320 1.00 74.00 132 ALA A C 1
ATOM 1047 O O . ALA A 1 132 ? 8.779 2.421 -4.380 1.00 74.00 132 ALA A O 1
ATOM 1048 N N . LEU A 1 133 ? 7.079 3.673 -5.172 1.00 80.31 133 LEU A N 1
ATOM 1049 C CA . LEU A 1 133 ? 6.689 4.217 -3.872 1.00 80.31 133 LEU A CA 1
ATOM 1050 C C . LEU A 1 133 ? 6.154 3.142 -2.926 1.00 80.31 133 LEU A C 1
ATOM 1052 O O . LEU A 1 133 ? 6.536 3.115 -1.765 1.00 80.31 133 LEU A O 1
ATOM 1056 N N . PHE A 1 134 ? 5.287 2.248 -3.397 1.00 86.56 134 PHE A N 1
ATOM 1057 C CA . PHE A 1 134 ? 4.733 1.175 -2.574 1.00 86.56 134 PHE A CA 1
ATOM 1058 C C . PHE A 1 134 ? 5.824 0.235 -2.067 1.00 86.56 134 PHE A C 1
ATOM 1060 O O . PHE A 1 134 ? 5.787 -0.143 -0.902 1.00 86.56 134 PHE A O 1
ATOM 1067 N N . HIS A 1 135 ? 6.823 -0.081 -2.897 1.00 81.31 135 HIS A N 1
ATOM 1068 C CA . HIS A 1 135 ? 7.988 -0.855 -2.471 1.00 81.31 135 HIS A CA 1
ATOM 1069 C C . HIS A 1 135 ? 8.779 -0.119 -1.389 1.00 81.31 135 HIS A C 1
ATOM 1071 O O . HIS A 1 135 ? 9.082 -0.715 -0.361 1.00 81.31 135 HIS A O 1
ATOM 1077 N N . SER A 1 136 ? 9.085 1.173 -1.574 1.00 83.06 136 SER A N 1
ATOM 1078 C CA . SER A 1 136 ? 9.815 1.934 -0.551 1.00 83.06 136 SER A CA 1
ATOM 1079 C C . SER A 1 136 ? 9.023 2.088 0.748 1.00 83.06 136 SER A C 1
ATOM 1081 O O . SER A 1 136 ? 9.602 1.971 1.822 1.00 83.06 136 SER A O 1
ATOM 1083 N N . ILE A 1 137 ? 7.706 2.309 0.656 1.00 91.00 137 ILE A N 1
ATOM 1084 C CA . ILE A 1 137 ? 6.809 2.401 1.815 1.00 91.00 137 ILE A CA 1
ATOM 1085 C C . ILE A 1 137 ? 6.792 1.071 2.565 1.00 91.00 137 ILE A C 1
ATOM 1087 O O . ILE A 1 137 ? 6.930 1.064 3.784 1.00 91.00 137 ILE A O 1
ATOM 1091 N N . LEU A 1 138 ? 6.648 -0.049 1.847 1.00 90.19 138 LEU A N 1
ATOM 1092 C CA . LEU A 1 138 ? 6.651 -1.364 2.473 1.00 90.19 138 LEU A CA 1
ATOM 1093 C C . LEU A 1 138 ? 7.992 -1.640 3.146 1.00 90.19 138 LEU A C 1
ATOM 1095 O O . LEU A 1 138 ? 7.991 -1.956 4.326 1.00 90.19 138 LEU A O 1
ATOM 1099 N N . LEU A 1 139 ? 9.115 -1.458 2.443 1.00 88.69 139 LEU A N 1
ATOM 1100 C CA . LEU A 1 139 ? 10.459 -1.650 2.999 1.00 88.69 139 LEU A CA 1
ATOM 1101 C C . LEU A 1 139 ? 10.669 -0.852 4.292 1.00 88.69 139 LEU A C 1
ATOM 1103 O O . LEU A 1 139 ? 11.167 -1.401 5.268 1.00 88.69 139 LEU A O 1
ATOM 1107 N N . ALA A 1 140 ? 10.242 0.413 4.321 1.00 91.44 140 ALA A N 1
ATOM 1108 C CA . ALA A 1 140 ? 10.318 1.254 5.516 1.00 91.44 140 ALA A CA 1
ATOM 1109 C C . ALA A 1 140 ? 9.398 0.776 6.657 1.00 91.44 140 ALA A C 1
ATOM 1111 O O . ALA A 1 140 ? 9.663 1.062 7.824 1.00 91.44 140 ALA A O 1
ATOM 1112 N N . ALA A 1 141 ? 8.325 0.049 6.341 1.00 94.06 141 ALA A N 1
ATOM 1113 C CA . ALA A 1 141 ? 7.382 -0.489 7.313 1.00 94.06 141 ALA A CA 1
ATOM 1114 C C . ALA A 1 141 ? 7.742 -1.902 7.821 1.00 94.06 141 ALA A C 1
ATOM 1116 O O . ALA A 1 141 ? 7.157 -2.349 8.808 1.00 94.06 141 ALA A O 1
ATOM 1117 N N . LEU A 1 142 ? 8.686 -2.617 7.197 1.00 92.62 142 LEU A N 1
ATOM 1118 C CA . LEU A 1 142 ? 9.104 -3.961 7.625 1.00 92.62 142 LEU A CA 1
ATOM 1119 C C . LEU A 1 142 ? 9.884 -3.938 8.954 1.00 92.62 142 LEU A C 1
ATOM 1121 O O . LEU A 1 142 ? 10.474 -2.929 9.345 1.00 92.62 142 LEU A O 1
ATOM 1125 N N . ASP A 1 143 ? 9.817 -5.040 9.706 1.00 92.62 143 ASP A N 1
ATOM 1126 C CA . ASP A 1 143 ? 10.644 -5.299 10.889 1.00 92.62 143 ASP A CA 1
ATOM 1127 C C . ASP A 1 143 ? 11.926 -6.030 10.491 1.00 92.62 143 ASP A C 1
ATOM 1129 O O . ASP A 1 143 ? 11.901 -7.200 10.123 1.00 92.62 143 ASP A O 1
ATOM 1133 N N . GLU A 1 144 ? 13.070 -5.371 10.622 1.00 88.25 144 GLU A N 1
ATOM 1134 C CA . GLU A 1 144 ? 14.377 -5.986 10.369 1.00 88.25 144 GLU A CA 1
ATOM 1135 C C . GLU A 1 144 ? 14.730 -7.113 11.359 1.00 88.25 144 GLU A C 1
ATOM 1137 O O . GLU A 1 144 ? 15.547 -7.992 11.052 1.00 88.25 144 GLU A O 1
ATOM 1142 N N . ASN A 1 145 ? 14.092 -7.117 12.536 1.00 91.50 145 ASN A N 1
ATOM 1143 C CA . ASN A 1 145 ? 14.311 -8.128 13.566 1.00 91.50 145 ASN A CA 1
ATOM 1144 C C . ASN A 1 145 ? 13.511 -9.409 13.302 1.00 91.50 145 ASN A C 1
ATOM 1146 O O . ASN A 1 145 ? 13.889 -10.470 13.800 1.00 91.50 145 ASN A O 1
ATOM 1150 N N . ALA A 1 146 ? 12.443 -9.339 12.502 1.00 89.62 146 ALA A N 1
ATOM 1151 C CA . ALA A 1 146 ? 11.671 -10.506 12.101 1.00 89.62 146 ALA A CA 1
ATOM 1152 C C . ALA A 1 146 ? 12.352 -11.185 10.896 1.00 89.62 146 ALA A C 1
ATOM 1154 O O . ALA A 1 146 ? 12.463 -10.564 9.837 1.00 89.62 146 ALA A O 1
ATOM 1155 N N . PRO A 1 147 ? 12.807 -12.452 11.006 1.00 88.75 147 PRO A N 1
ATOM 1156 C CA . PRO A 1 147 ? 13.532 -13.116 9.921 1.00 88.75 147 PRO A CA 1
ATOM 1157 C C . PRO A 1 147 ? 12.770 -13.136 8.591 1.00 88.75 147 PRO A C 1
ATOM 1159 O O . PRO A 1 147 ? 13.337 -12.779 7.566 1.00 88.75 147 PRO A O 1
ATOM 1162 N N . GLU A 1 148 ? 11.476 -13.457 8.630 1.00 85.38 148 GLU A N 1
ATOM 1163 C CA . GLU A 1 148 ? 10.610 -13.526 7.445 1.00 85.38 148 GLU A CA 1
ATOM 1164 C C . GLU A 1 148 ? 10.482 -12.172 6.729 1.00 85.38 148 GLU A C 1
ATOM 1166 O O . GLU A 1 148 ? 10.471 -12.102 5.501 1.00 85.38 148 GLU A O 1
ATOM 1171 N N . GLU A 1 149 ? 10.414 -11.076 7.487 1.00 90.00 149 GLU A N 1
ATOM 1172 C CA . GLU A 1 149 ? 10.308 -9.730 6.923 1.00 90.00 149 GLU A CA 1
ATOM 1173 C C . GLU A 1 149 ? 11.655 -9.221 6.402 1.00 90.00 149 GLU A C 1
ATOM 1175 O O . GLU A 1 149 ? 11.695 -8.506 5.403 1.00 90.00 149 GLU A O 1
ATOM 1180 N N . ARG A 1 150 ? 12.769 -9.626 7.020 1.00 89.25 150 ARG A N 1
ATOM 1181 C CA . ARG A 1 150 ? 14.112 -9.346 6.502 1.00 89.25 150 ARG A CA 1
ATOM 1182 C C . ARG A 1 150 ? 14.365 -10.065 5.176 1.00 89.25 150 ARG A C 1
ATOM 1184 O O . ARG A 1 150 ? 14.911 -9.454 4.258 1.00 89.25 150 ARG A O 1
ATOM 1191 N N . ASP A 1 151 ? 13.945 -11.322 5.061 1.00 84.31 151 ASP A N 1
ATOM 1192 C CA . ASP A 1 151 ? 14.054 -12.085 3.815 1.00 84.31 151 ASP A CA 1
ATOM 1193 C C . ASP A 1 151 ? 13.181 -11.450 2.720 1.00 84.31 151 ASP A C 1
ATOM 1195 O O . ASP A 1 151 ? 13.661 -11.188 1.615 1.00 84.31 151 ASP A O 1
ATOM 1199 N N . LEU A 1 152 ? 11.943 -11.061 3.057 1.00 82.56 152 LEU A N 1
ATOM 1200 C CA . LEU A 1 152 ? 11.079 -10.290 2.159 1.00 82.56 152 LEU A CA 1
ATOM 1201 C C . LEU A 1 152 ? 11.726 -8.960 1.738 1.00 82.56 152 LEU A C 1
ATOM 1203 O O . LEU A 1 152 ? 11.664 -8.587 0.568 1.00 82.56 152 LEU A O 1
ATOM 1207 N N . ALA A 1 153 ? 12.369 -8.239 2.659 1.00 84.12 153 ALA A N 1
ATOM 1208 C CA . ALA A 1 153 ? 13.066 -6.999 2.334 1.00 84.12 153 ALA A CA 1
ATOM 1209 C C . ALA A 1 153 ? 14.201 -7.231 1.324 1.00 84.12 153 ALA A C 1
ATOM 1211 O O . ALA A 1 153 ? 14.357 -6.440 0.392 1.00 84.12 153 ALA A O 1
ATOM 1212 N N . ALA A 1 154 ? 14.959 -8.321 1.471 1.00 77.56 154 ALA A N 1
ATOM 1213 C CA . ALA A 1 154 ? 16.005 -8.699 0.526 1.00 77.56 154 ALA A CA 1
ATOM 1214 C C . ALA A 1 154 ? 15.428 -9.037 -0.860 1.00 77.56 154 ALA A C 1
ATOM 1216 O O . ALA A 1 154 ? 15.950 -8.568 -1.872 1.00 77.56 154 ALA A O 1
ATOM 1217 N N . GLU A 1 155 ? 14.314 -9.772 -0.923 1.00 73.12 155 GLU A N 1
ATOM 1218 C CA . GLU A 1 155 ? 13.618 -10.065 -2.183 1.00 73.12 155 GLU A CA 1
ATOM 1219 C C . GLU A 1 155 ? 13.106 -8.791 -2.872 1.00 73.12 155 GLU A C 1
ATOM 1221 O O . GLU A 1 155 ? 13.278 -8.617 -4.078 1.00 73.12 155 GLU A O 1
ATOM 1226 N N . LEU A 1 156 ? 12.532 -7.853 -2.112 1.00 70.75 156 LEU A N 1
ATOM 1227 C CA . LEU A 1 156 ? 12.006 -6.587 -2.636 1.00 70.75 156 LEU A CA 1
ATOM 1228 C C . LEU A 1 156 ? 13.094 -5.635 -3.155 1.00 70.75 156 LEU A C 1
ATOM 1230 O O . LEU A 1 156 ? 12.798 -4.738 -3.953 1.00 70.75 156 LEU A O 1
ATOM 1234 N N . GLN A 1 157 ? 14.349 -5.812 -2.730 1.00 65.88 157 GLN A N 1
ATOM 1235 C CA . GLN A 1 157 ? 15.491 -5.073 -3.275 1.00 65.88 157 GLN A CA 1
ATOM 1236 C C . GLN A 1 157 ? 15.893 -5.556 -4.676 1.00 65.88 157 GLN A C 1
ATOM 1238 O O . GLN A 1 157 ? 16.516 -4.793 -5.424 1.00 65.88 157 GLN A O 1
ATOM 1243 N N . VAL A 1 158 ? 15.499 -6.771 -5.075 1.00 56.56 158 VAL A N 1
ATOM 1244 C CA . VAL A 1 158 ? 15.716 -7.284 -6.431 1.00 56.56 158 VAL A CA 1
ATOM 1245 C C . VAL A 1 158 ? 14.758 -6.575 -7.392 1.00 56.56 158 VAL A C 1
ATOM 1247 O O . VAL A 1 158 ? 13.571 -6.878 -7.502 1.00 56.56 158 VAL A O 1
ATOM 1250 N N . ARG A 1 159 ? 15.278 -5.570 -8.100 1.00 49.47 159 ARG A N 1
ATOM 1251 C CA . ARG A 1 159 ? 14.504 -4.754 -9.044 1.00 49.47 159 ARG A CA 1
ATOM 1252 C C . ARG A 1 159 ? 14.312 -5.477 -10.379 1.00 49.47 159 ARG A C 1
ATOM 1254 O O . ARG A 1 159 ? 15.063 -5.248 -11.323 1.00 49.47 159 ARG A O 1
ATOM 1261 N N . GLU A 1 160 ? 13.262 -6.280 -10.501 1.00 47.78 160 GLU A N 1
ATOM 1262 C CA . GLU A 1 160 ? 12.796 -6.784 -11.801 1.00 47.78 160 GLU A CA 1
ATOM 1263 C C . GLU A 1 160 ? 11.924 -5.726 -12.499 1.00 47.78 160 GLU A C 1
ATOM 1265 O O . GLU A 1 160 ? 10.696 -5.772 -12.477 1.00 47.78 160 GLU A O 1
ATOM 1270 N N . ASN A 1 161 ? 12.558 -4.719 -13.102 1.00 43.09 161 ASN A N 1
ATOM 1271 C CA . ASN A 1 161 ? 11.859 -3.627 -13.785 1.00 43.09 161 ASN A CA 1
ATOM 1272 C C . ASN A 1 161 ? 11.923 -3.773 -15.301 1.00 43.09 161 ASN A C 1
ATOM 1274 O O . ASN A 1 161 ? 12.656 -3.062 -15.980 1.00 43.09 161 ASN A O 1
ATOM 1278 N N . ALA A 1 162 ? 11.108 -4.664 -15.841 1.00 41.06 162 ALA A N 1
ATOM 1279 C CA . ALA A 1 162 ? 10.660 -4.606 -17.222 1.00 41.06 162 ALA A CA 1
ATOM 1280 C C . ALA A 1 162 ? 9.416 -5.509 -17.246 1.00 41.06 162 ALA A C 1
ATOM 1282 O O . ALA A 1 162 ? 9.520 -6.677 -16.919 1.00 41.06 162 ALA A O 1
ATOM 1283 N N . TRP A 1 163 ? 8.190 -5.022 -17.421 1.00 41.41 163 TRP A N 1
ATOM 1284 C CA . TRP A 1 163 ? 7.430 -5.275 -18.663 1.00 41.41 163 TRP A CA 1
ATOM 1285 C C . TRP A 1 163 ? 6.032 -4.616 -18.605 1.00 41.41 163 TRP A C 1
ATOM 1287 O O . TRP A 1 163 ? 5.090 -5.059 -19.249 1.00 41.41 163 TRP A O 1
ATOM 1297 N N . GLY A 1 164 ? 5.863 -3.541 -17.828 1.00 45.25 164 GLY A N 1
ATOM 1298 C CA . GLY A 1 164 ? 4.575 -2.830 -17.720 1.00 45.25 164 GLY A CA 1
ATOM 1299 C C . GLY A 1 164 ? 4.489 -1.503 -18.476 1.00 45.25 164 GLY A C 1
ATOM 1300 O O . GLY A 1 164 ? 3.491 -0.799 -18.374 1.00 45.25 164 GLY A O 1
ATOM 1301 N N . MET A 1 165 ? 5.547 -1.090 -19.175 1.00 49.00 165 MET A N 1
ATOM 1302 C CA . MET A 1 165 ? 5.759 0.344 -19.391 1.00 49.00 165 MET A CA 1
ATOM 1303 C C . MET A 1 165 ? 5.405 0.896 -20.769 1.00 49.00 165 MET A C 1
ATOM 1305 O O . MET A 1 165 ? 5.495 2.109 -20.926 1.00 49.00 165 MET A O 1
ATOM 1309 N N . ARG A 1 166 ? 5.084 0.074 -21.780 1.00 47.78 166 ARG A N 1
ATOM 1310 C CA . ARG A 1 166 ? 5.309 0.510 -23.177 1.00 47.78 166 ARG A CA 1
ATOM 1311 C C . ARG A 1 166 ? 6.694 1.177 -23.317 1.00 47.78 166 ARG A C 1
ATOM 1313 O O . ARG A 1 166 ? 6.843 2.173 -24.006 1.00 47.78 166 ARG A O 1
ATOM 1320 N N . VAL A 1 167 ? 7.709 0.658 -22.601 1.00 53.16 167 VAL A N 1
ATOM 1321 C CA . VAL A 1 167 ? 9.120 1.029 -22.858 1.00 53.16 167 VAL A CA 1
ATOM 1322 C C . VAL A 1 167 ? 9.423 0.764 -24.323 1.00 53.16 167 VAL A C 1
ATOM 1324 O O . VAL A 1 167 ? 10.196 1.478 -24.936 1.00 53.16 167 VAL A O 1
ATOM 1327 N N . ILE A 1 168 ? 8.749 -0.237 -24.874 1.00 54.31 168 ILE A N 1
ATOM 1328 C CA . ILE A 1 168 ? 8.620 -0.421 -26.295 1.00 54.31 168 ILE A CA 1
ATOM 1329 C C . ILE A 1 168 ? 7.333 0.282 -26.760 1.00 54.31 168 ILE A C 1
ATOM 1331 O O . ILE A 1 168 ? 6.232 -0.219 -26.508 1.00 54.31 168 ILE A O 1
ATOM 1335 N N . ASP A 1 169 ? 7.473 1.469 -27.348 1.00 57.62 169 ASP A N 1
ATOM 1336 C CA . ASP A 1 169 ? 6.386 2.273 -27.914 1.00 57.62 169 ASP A CA 1
ATOM 1337 C C . ASP A 1 169 ? 6.192 1.891 -29.388 1.00 57.62 169 ASP A C 1
ATOM 1339 O O . ASP A 1 169 ? 6.707 2.509 -30.319 1.00 57.62 169 ASP A O 1
ATOM 1343 N N . GLU A 1 170 ? 5.510 0.766 -29.594 1.00 58.16 170 GLU A N 1
ATOM 1344 C CA . GLU A 1 170 ? 5.281 0.201 -30.921 1.00 58.16 170 GLU A CA 1
ATOM 1345 C C . GLU A 1 170 ? 4.052 0.807 -31.593 1.00 58.16 170 GLU A C 1
ATOM 1347 O O . GLU A 1 170 ? 2.972 0.904 -31.007 1.00 58.16 170 GLU A O 1
ATOM 1352 N N . LYS A 1 171 ? 4.196 1.142 -32.880 1.00 58.88 171 LYS A N 1
ATOM 1353 C CA . LYS A 1 171 ? 3.099 1.664 -33.715 1.00 58.88 171 LYS A CA 1
ATOM 1354 C C . LYS A 1 171 ? 2.031 0.611 -34.033 1.00 58.88 171 LYS A C 1
ATOM 1356 O O . LYS A 1 171 ? 0.928 0.967 -34.435 1.00 58.88 171 LYS A O 1
ATOM 1361 N N . ILE A 1 172 ? 2.372 -0.663 -33.865 1.00 54.56 172 ILE A N 1
ATOM 1362 C CA . ILE A 1 172 ? 1.504 -1.829 -34.049 1.00 54.56 172 ILE A CA 1
ATOM 1363 C C . ILE A 1 172 ? 1.369 -2.555 -32.714 1.00 54.56 172 ILE A C 1
ATOM 1365 O O . ILE A 1 172 ? 2.320 -2.620 -31.934 1.00 54.56 172 ILE A O 1
ATOM 1369 N N . SER A 1 173 ? 0.186 -3.084 -32.417 1.00 50.66 173 SER A N 1
ATOM 1370 C CA . SER A 1 173 ? -0.031 -3.755 -31.136 1.00 50.66 173 SER A CA 1
ATOM 1371 C C . SER A 1 173 ? 0.818 -5.025 -31.031 1.00 50.66 173 SER A C 1
ATOM 1373 O O . SER A 1 173 ? 1.055 -5.705 -32.028 1.00 50.66 173 SER A O 1
ATOM 1375 N N . VAL A 1 174 ? 1.221 -5.407 -29.811 1.00 53.38 174 VAL A N 1
ATOM 1376 C CA . VAL A 1 174 ? 1.917 -6.689 -29.576 1.00 53.38 174 VAL A CA 1
ATOM 1377 C C . VAL A 1 174 ? 1.112 -7.839 -30.185 1.00 53.38 174 VAL A C 1
ATOM 1379 O O . VAL A 1 174 ? 1.668 -8.685 -30.863 1.00 53.38 174 VAL A O 1
ATOM 1382 N N . ARG A 1 175 ? -0.220 -7.829 -30.060 1.00 49.25 175 ARG A N 1
ATOM 1383 C CA . ARG A 1 175 ? -1.083 -8.839 -30.688 1.00 49.25 175 ARG A CA 1
ATOM 1384 C C . ARG A 1 175 ? -0.878 -8.943 -32.207 1.00 49.25 175 ARG A C 1
ATOM 1386 O O . ARG A 1 175 ? -0.794 -10.055 -32.715 1.00 49.25 175 ARG A O 1
ATOM 1393 N N . GLU A 1 176 ? -0.802 -7.822 -32.918 1.00 56.09 176 GLU A N 1
ATOM 1394 C CA . GLU A 1 176 ? -0.569 -7.796 -34.371 1.00 56.09 176 GLU A CA 1
ATOM 1395 C C . GLU A 1 176 ? 0.862 -8.205 -34.736 1.00 56.09 176 GLU A C 1
ATOM 1397 O O . GLU A 1 176 ? 1.057 -8.891 -35.735 1.00 56.09 176 GLU A O 1
ATOM 1402 N N . GLN A 1 177 ? 1.850 -7.863 -33.905 1.00 60.06 177 GLN A N 1
ATOM 1403 C CA . GLN A 1 177 ? 3.232 -8.322 -34.082 1.00 60.06 177 GLN A CA 1
ATOM 1404 C C . GLN A 1 177 ? 3.354 -9.842 -33.971 1.00 60.06 177 GLN A C 1
ATOM 1406 O O . GLN A 1 177 ? 4.064 -10.461 -34.757 1.00 60.06 177 GLN A O 1
ATOM 1411 N N . LEU A 1 178 ? 2.654 -10.447 -33.006 1.00 56.41 178 LEU A N 1
ATOM 1412 C CA . LEU A 1 178 ? 2.699 -11.893 -32.781 1.00 56.41 178 LEU A CA 1
ATOM 1413 C C . LEU A 1 178 ? 1.879 -12.666 -33.823 1.00 56.41 178 LEU A C 1
ATOM 1415 O O . LEU A 1 178 ? 2.234 -13.792 -34.152 1.00 56.41 178 LEU A O 1
ATOM 1419 N N . ALA A 1 179 ? 0.812 -12.070 -34.368 1.00 62.22 179 ALA A N 1
ATOM 1420 C CA . ALA A 1 179 ? -0.081 -12.723 -35.329 1.00 62.22 179 ALA A CA 1
ATOM 1421 C C . ALA A 1 179 ? 0.594 -13.101 -36.664 1.00 62.22 179 ALA A C 1
ATOM 1423 O O . ALA A 1 179 ? 0.069 -13.945 -37.384 1.00 62.22 179 ALA A O 1
ATOM 1424 N N . GLY A 1 180 ? 1.736 -12.487 -36.996 1.00 64.56 180 GLY A N 1
ATOM 1425 C CA . GLY A 1 180 ? 2.504 -12.778 -38.210 1.00 64.56 180 GLY A CA 1
ATOM 1426 C C . GLY A 1 180 ? 3.713 -13.700 -38.014 1.00 64.56 180 GLY A C 1
ATOM 1427 O O . GLY A 1 180 ? 4.422 -13.952 -38.987 1.00 64.56 180 GLY A O 1
ATOM 1428 N N . LEU A 1 181 ? 3.990 -14.169 -36.789 1.00 68.69 181 LEU A N 1
ATOM 1429 C CA . LEU A 1 181 ? 5.195 -14.948 -36.487 1.00 68.69 181 LEU A CA 1
ATOM 1430 C C . LEU A 1 181 ? 4.932 -16.466 -36.526 1.00 68.69 181 LEU A C 1
ATOM 1432 O O . LEU A 1 181 ? 3.892 -16.914 -36.038 1.00 68.69 181 LEU A O 1
ATOM 1436 N N . PRO A 1 182 ? 5.871 -17.276 -37.058 1.00 72.88 182 PRO A N 1
ATOM 1437 C CA . PRO A 1 182 ? 5.774 -18.732 -37.009 1.00 72.88 182 PRO A CA 1
ATOM 1438 C C . PRO A 1 182 ? 5.758 -19.265 -35.570 1.00 72.88 182 PRO A C 1
ATOM 1440 O O . PRO A 1 182 ? 6.423 -18.730 -34.676 1.00 72.88 182 PRO A O 1
ATOM 1443 N N . GLU A 1 183 ? 5.044 -20.369 -35.353 1.00 66.62 183 GLU A N 1
ATOM 1444 C CA . GLU A 1 183 ? 5.032 -21.078 -34.073 1.00 66.62 183 GLU A CA 1
ATOM 1445 C C . GLU A 1 183 ? 6.461 -21.485 -33.657 1.00 66.62 183 GLU A C 1
ATOM 1447 O O . GLU A 1 183 ? 7.260 -21.942 -34.473 1.00 66.62 183 GLU A O 1
ATOM 1452 N N . GLY A 1 184 ? 6.817 -21.260 -32.388 1.00 71.19 184 GLY A N 1
ATOM 1453 C CA . GLY A 1 184 ? 8.158 -21.544 -31.854 1.00 71.19 184 GLY A CA 1
ATOM 1454 C C . GLY A 1 184 ? 9.244 -20.498 -32.162 1.00 71.19 184 GLY A C 1
ATOM 1455 O O . GLY A 1 184 ? 10.303 -20.537 -31.540 1.00 71.19 184 GLY A O 1
ATOM 1456 N N . ALA A 1 185 ? 8.988 -19.521 -33.041 1.00 67.06 185 ALA A N 1
ATOM 1457 C CA . ALA A 1 185 ? 9.950 -18.469 -33.411 1.00 67.06 185 ALA A CA 1
ATOM 1458 C C . ALA A 1 185 ? 9.739 -17.123 -32.680 1.00 67.06 185 ALA A C 1
ATOM 1460 O O . ALA A 1 185 ? 10.507 -16.179 -32.870 1.00 67.06 185 ALA A O 1
ATOM 1461 N N . LEU A 1 186 ? 8.738 -17.048 -31.795 1.00 64.38 186 LEU A N 1
ATOM 1462 C CA . LEU A 1 186 ? 8.264 -15.819 -31.147 1.00 64.38 186 LEU A CA 1
ATOM 1463 C C . LEU A 1 186 ? 9.382 -14.986 -30.493 1.00 64.38 186 LEU A C 1
ATOM 1465 O O . LEU A 1 186 ? 9.589 -13.826 -30.838 1.00 64.38 186 LEU A O 1
ATOM 1469 N N . PHE A 1 187 ? 10.115 -15.575 -29.544 1.00 63.03 187 PHE A N 1
ATOM 1470 C CA . PHE A 1 187 ? 11.137 -14.858 -28.778 1.00 63.03 187 PHE A CA 1
ATOM 1471 C C . PHE A 1 187 ? 12.430 -14.600 -29.569 1.00 63.03 187 PHE A C 1
ATOM 1473 O O . PHE A 1 187 ? 12.932 -13.476 -29.488 1.00 63.03 187 PHE A O 1
ATOM 1480 N N . PRO A 1 188 ? 12.977 -15.559 -30.348 1.00 74.00 188 PRO A N 1
ATOM 1481 C CA . PRO A 1 188 ? 14.153 -15.310 -31.183 1.00 74.00 188 PRO A CA 1
ATOM 1482 C C . PRO A 1 188 ? 13.965 -14.174 -32.195 1.00 74.00 188 PRO A C 1
ATOM 1484 O O . PRO A 1 188 ? 14.874 -13.359 -32.377 1.00 74.00 188 PRO A O 1
ATOM 1487 N N . ASP A 1 189 ? 12.794 -14.084 -32.826 1.00 73.19 189 ASP A N 1
ATOM 1488 C CA . ASP A 1 189 ? 12.548 -13.082 -33.861 1.00 73.19 189 ASP A CA 1
ATOM 1489 C C . ASP A 1 189 ? 12.203 -11.712 -33.277 1.00 73.19 189 ASP A C 1
ATOM 1491 O O . ASP A 1 189 ? 12.742 -10.712 -33.755 1.00 73.19 189 ASP A O 1
ATOM 1495 N N . LEU A 1 190 ? 11.438 -11.648 -32.180 1.00 69.81 190 LEU A N 1
ATOM 1496 C CA . LEU A 1 190 ? 11.266 -10.404 -31.418 1.00 69.81 190 LEU A CA 1
ATOM 1497 C C . LEU A 1 190 ? 12.611 -9.866 -30.919 1.00 69.81 190 LEU A C 1
ATOM 1499 O O . LEU A 1 190 ? 12.907 -8.684 -31.079 1.00 69.81 190 LEU A O 1
ATOM 1503 N N . LEU A 1 191 ? 13.461 -10.730 -30.355 1.00 73.06 191 LEU A N 1
ATOM 1504 C CA . LEU A 1 191 ? 14.785 -10.333 -29.877 1.00 73.06 191 LEU A CA 1
ATOM 1505 C C . LEU A 1 191 ? 15.648 -9.781 -31.016 1.00 73.06 191 LEU A C 1
ATOM 1507 O O . LEU A 1 191 ? 16.335 -8.776 -30.836 1.00 73.06 191 LEU A O 1
ATOM 1511 N N . ARG A 1 192 ? 15.614 -10.414 -32.193 1.00 80.88 192 ARG A N 1
ATOM 1512 C CA . ARG A 1 192 ? 16.326 -9.933 -33.382 1.00 80.88 192 ARG A CA 1
ATOM 1513 C C . ARG A 1 192 ? 15.800 -8.573 -33.837 1.00 80.88 192 ARG A C 1
ATOM 1515 O O . ARG A 1 192 ? 16.605 -7.688 -34.100 1.00 80.88 192 ARG A O 1
ATOM 1522 N N . GLN A 1 193 ? 14.481 -8.394 -33.889 1.00 75.94 193 GLN A N 1
ATOM 1523 C CA . GLN A 1 193 ? 13.852 -7.128 -34.270 1.00 75.94 193 GLN A CA 1
ATOM 1524 C C . GLN A 1 193 ? 14.234 -5.991 -33.317 1.00 75.94 193 GLN A C 1
ATOM 1526 O O . GLN A 1 193 ? 14.645 -4.930 -33.780 1.00 75.94 193 GLN A O 1
ATOM 1531 N N . TYR A 1 194 ? 14.173 -6.216 -32.002 1.00 74.50 194 TYR A N 1
ATOM 1532 C CA . TYR A 1 194 ? 14.543 -5.196 -31.018 1.00 74.50 194 TYR A CA 1
ATOM 1533 C C . TYR A 1 194 ? 16.040 -4.902 -30.978 1.00 74.50 194 TYR A C 1
ATOM 1535 O O . TYR A 1 194 ? 16.423 -3.763 -30.747 1.00 74.50 194 TYR A O 1
ATOM 1543 N N . ARG A 1 195 ? 16.902 -5.884 -31.269 1.00 79.56 195 ARG A N 1
ATOM 1544 C CA . ARG A 1 195 ? 18.352 -5.653 -31.394 1.00 79.56 195 ARG A CA 1
ATOM 1545 C C . ARG A 1 195 ? 18.731 -4.736 -32.554 1.00 79.56 195 ARG A C 1
ATOM 1547 O O . ARG A 1 195 ? 19.804 -4.145 -32.514 1.00 79.56 195 ARG A O 1
ATOM 1554 N N . LEU A 1 196 ? 17.890 -4.649 -33.584 1.00 85.00 196 LEU A N 1
ATOM 1555 C CA . LEU A 1 196 ? 18.123 -3.784 -34.742 1.00 85.00 196 LEU A CA 1
ATOM 1556 C C . LEU A 1 196 ? 17.648 -2.345 -34.519 1.00 85.00 196 LEU A C 1
ATOM 1558 O O . LEU A 1 196 ? 17.954 -1.485 -35.339 1.00 85.00 196 LEU A O 1
ATOM 1562 N N . ARG A 1 197 ? 16.904 -2.083 -33.441 1.00 80.50 197 ARG A N 1
ATOM 1563 C CA . ARG A 1 197 ? 16.396 -0.755 -33.106 1.00 80.50 197 ARG A CA 1
ATOM 1564 C C . ARG A 1 197 ? 17.230 -0.143 -31.997 1.00 80.50 197 ARG A C 1
ATOM 1566 O O . ARG A 1 197 ? 17.641 -0.805 -31.046 1.00 80.50 197 ARG A O 1
ATOM 1573 N N . THR A 1 198 ? 17.453 1.154 -32.097 1.00 82.44 198 THR A N 1
ATOM 1574 C CA . THR A 1 198 ? 18.026 1.929 -31.005 1.00 82.44 198 THR A CA 1
ATOM 1575 C C . THR A 1 198 ? 17.031 2.041 -29.851 1.00 82.44 198 THR A C 1
ATOM 1577 O O . THR A 1 198 ? 15.815 1.886 -30.011 1.00 82.44 198 THR A O 1
ATOM 1580 N N . PHE A 1 199 ? 17.541 2.362 -28.663 1.00 72.19 199 PHE A N 1
ATOM 1581 C CA . PHE A 1 199 ? 16.697 2.661 -27.506 1.00 72.19 199 PHE A CA 1
ATOM 1582 C C . PHE A 1 199 ? 15.713 3.807 -27.796 1.00 72.19 199 PHE A C 1
ATOM 1584 O O . PHE A 1 199 ? 14.547 3.723 -27.418 1.00 72.19 199 PHE A O 1
ATOM 1591 N N . ALA A 1 200 ? 16.154 4.844 -28.517 1.00 77.44 200 ALA A N 1
ATOM 1592 C CA . ALA A 1 200 ? 15.305 5.966 -28.910 1.00 77.44 200 ALA A CA 1
ATOM 1593 C C . ALA A 1 200 ? 14.165 5.515 -29.837 1.00 77.44 200 ALA A C 1
ATOM 1595 O O . ALA A 1 200 ? 13.008 5.802 -29.562 1.00 77.44 200 ALA A O 1
ATOM 1596 N N . GLU A 1 201 ? 14.452 4.733 -30.879 1.00 78.06 201 GLU A N 1
ATOM 1597 C CA . GLU A 1 201 ? 13.413 4.217 -31.788 1.00 78.06 201 GLU A CA 1
ATOM 1598 C C . GLU A 1 201 ? 12.436 3.274 -31.088 1.00 78.06 201 GLU A C 1
ATOM 1600 O O . GLU A 1 201 ? 11.249 3.259 -31.397 1.00 78.06 201 GLU A O 1
ATOM 1605 N N . THR A 1 202 ? 12.937 2.489 -30.136 1.00 71.00 202 THR A N 1
ATOM 1606 C CA . THR A 1 202 ? 12.125 1.534 -29.383 1.00 71.00 202 THR A CA 1
ATOM 1607 C C . THR A 1 202 ? 11.192 2.247 -28.404 1.00 71.00 202 THR A C 1
ATOM 1609 O O . THR A 1 202 ? 10.118 1.741 -28.127 1.00 71.00 202 THR A O 1
ATOM 1612 N N . THR A 1 203 ? 11.562 3.427 -27.904 1.00 68.81 203 THR A N 1
ATOM 1613 C CA . THR A 1 203 ? 10.841 4.141 -26.832 1.00 68.81 203 THR A CA 1
ATOM 1614 C C . THR A 1 203 ? 10.109 5.406 -27.304 1.00 68.81 203 THR A C 1
ATOM 1616 O O . THR A 1 203 ? 9.622 6.162 -26.459 1.00 68.81 203 THR A O 1
ATOM 1619 N N . ASP A 1 204 ? 10.090 5.674 -28.617 1.00 72.62 204 ASP A N 1
ATOM 1620 C CA . ASP A 1 204 ? 9.746 6.979 -29.217 1.00 72.62 204 ASP A CA 1
ATOM 1621 C C . ASP A 1 204 ? 10.476 8.138 -28.506 1.00 72.62 204 ASP A C 1
ATOM 1623 O O . ASP A 1 204 ? 9.882 9.116 -28.064 1.00 72.62 204 ASP A O 1
ATOM 1627 N N . ASP A 1 205 ? 11.783 7.971 -28.292 1.00 77.19 205 ASP A N 1
ATOM 1628 C CA . ASP A 1 205 ? 12.666 8.890 -27.565 1.00 77.19 205 ASP A CA 1
ATOM 1629 C C . ASP A 1 205 ? 12.134 9.285 -26.174 1.00 77.19 205 ASP A C 1
ATOM 1631 O O . ASP A 1 205 ? 12.165 10.447 -25.756 1.00 77.19 205 ASP A O 1
ATOM 1635 N N . LEU A 1 206 ? 11.574 8.307 -25.453 1.00 69.44 206 LEU A N 1
ATOM 1636 C CA . LEU A 1 206 ? 10.917 8.506 -24.160 1.00 69.44 206 LEU A CA 1
ATOM 1637 C C . LEU A 1 206 ? 9.858 9.623 -24.190 1.00 69.44 206 LEU A C 1
ATOM 1639 O O . LEU A 1 206 ? 9.622 10.280 -23.167 1.00 69.44 206 LEU A O 1
ATOM 1643 N N . LYS A 1 207 ? 9.191 9.851 -25.329 1.00 70.94 207 LYS A N 1
ATOM 1644 C CA . LYS A 1 207 ? 8.135 10.863 -25.503 1.00 70.94 207 LYS A CA 1
ATOM 1645 C C . LYS A 1 207 ? 7.124 10.851 -24.366 1.00 70.94 207 LYS A C 1
ATOM 1647 O O . LYS A 1 207 ? 6.738 11.886 -23.833 1.00 70.94 207 LYS A O 1
ATOM 1652 N N . LEU A 1 208 ? 6.753 9.661 -23.920 1.00 63.28 208 LEU A N 1
ATOM 1653 C CA . LEU A 1 208 ? 5.805 9.434 -22.842 1.00 63.28 208 LEU A CA 1
ATOM 1654 C C . LEU A 1 208 ? 6.295 9.928 -21.456 1.00 63.28 208 LEU A C 1
ATOM 1656 O O . LEU A 1 208 ? 5.473 10.283 -20.611 1.00 63.28 208 LEU A O 1
ATOM 1660 N N . VAL A 1 209 ? 7.608 10.042 -21.233 1.00 65.38 209 VAL A N 1
ATOM 1661 C CA . VAL A 1 209 ? 8.221 10.727 -20.075 1.00 65.38 209 VAL A CA 1
ATOM 1662 C C . VAL A 1 209 ? 8.379 12.227 -20.352 1.00 65.38 209 VAL A C 1
ATOM 1664 O O . VAL A 1 209 ? 8.054 13.054 -19.498 1.00 65.38 209 VAL A O 1
ATOM 1667 N N . ARG A 1 210 ? 8.830 12.594 -21.559 1.00 71.06 210 ARG A N 1
ATOM 1668 C CA . ARG A 1 210 ? 9.099 13.983 -21.968 1.00 71.06 210 ARG A CA 1
ATOM 1669 C C . ARG A 1 210 ? 7.852 14.857 -22.089 1.00 71.06 210 ARG A C 1
ATOM 1671 O O . ARG A 1 210 ? 7.921 16.052 -21.825 1.00 71.06 210 ARG A O 1
ATOM 1678 N N . GLU A 1 211 ? 6.719 14.303 -22.502 1.00 70.19 211 GLU A N 1
ATOM 1679 C CA . GLU A 1 211 ? 5.500 15.061 -22.803 1.00 70.19 211 GLU A CA 1
ATOM 1680 C C . GLU A 1 211 ? 4.454 14.955 -21.691 1.00 70.19 211 GLU A C 1
ATOM 1682 O O . GLU A 1 211 ? 3.635 15.863 -21.513 1.00 70.19 211 GLU A O 1
ATOM 1687 N N . ASN A 1 212 ? 4.505 13.910 -20.863 1.00 69.06 212 ASN A N 1
ATOM 1688 C CA . ASN A 1 212 ? 3.571 13.757 -19.756 1.00 69.06 212 ASN A CA 1
ATOM 1689 C C . ASN A 1 212 ? 3.808 14.827 -18.678 1.00 69.06 212 ASN A C 1
ATOM 1691 O O . ASN A 1 212 ? 4.896 14.961 -18.119 1.00 69.06 212 ASN A O 1
ATOM 1695 N N . ALA A 1 213 ? 2.758 15.584 -18.350 1.00 68.56 213 ALA A N 1
ATOM 1696 C CA . ALA A 1 213 ? 2.848 16.734 -17.451 1.00 68.56 213 ALA A CA 1
ATOM 1697 C C . ALA A 1 213 ? 3.325 16.396 -16.024 1.00 68.56 213 ALA A C 1
ATOM 1699 O O . ALA A 1 213 ? 3.876 17.264 -15.348 1.00 68.56 213 ALA A O 1
ATOM 1700 N N . ARG A 1 214 ? 3.117 15.161 -15.544 1.00 60.34 214 ARG A N 1
ATOM 1701 C CA . ARG A 1 214 ? 3.587 14.731 -14.215 1.00 60.34 214 ARG A CA 1
ATOM 1702 C C . ARG A 1 214 ? 5.077 14.398 -14.234 1.00 60.34 214 ARG A C 1
ATOM 1704 O O . ARG A 1 214 ? 5.791 14.823 -13.333 1.00 60.34 214 ARG A O 1
ATOM 1711 N N . TRP A 1 215 ? 5.539 13.717 -15.282 1.00 60.53 215 TRP A N 1
ATOM 1712 C CA . TRP A 1 215 ? 6.947 13.362 -15.475 1.00 60.53 215 TRP A CA 1
ATOM 1713 C C . TRP A 1 215 ? 7.823 14.580 -15.802 1.00 60.53 215 TRP A C 1
ATOM 1715 O O . TRP A 1 215 ? 8.886 14.734 -15.204 1.00 60.53 215 TRP A O 1
ATOM 1725 N N . ARG A 1 216 ? 7.339 15.525 -16.624 1.00 65.69 216 ARG A N 1
ATOM 1726 C CA . ARG A 1 216 ? 8.040 16.800 -16.892 1.00 65.69 216 ARG A CA 1
ATOM 1727 C C . ARG A 1 216 ? 8.400 17.570 -15.626 1.00 65.69 216 ARG A C 1
ATOM 1729 O O . ARG A 1 216 ? 9.495 18.112 -15.530 1.00 65.69 216 ARG A O 1
ATOM 1736 N N . LYS A 1 217 ? 7.496 17.600 -14.645 1.00 63.84 217 LYS A N 1
ATOM 1737 C CA . LYS A 1 217 ? 7.734 18.301 -13.376 1.00 63.84 217 LYS A CA 1
ATOM 1738 C C . LYS A 1 217 ? 8.801 17.626 -12.513 1.00 63.84 217 LYS A C 1
ATOM 1740 O O . LYS A 1 217 ? 9.446 18.326 -11.747 1.00 63.84 217 LYS A O 1
ATOM 1745 N N . ILE A 1 218 ? 9.005 16.312 -12.651 1.00 59.78 218 ILE A N 1
ATOM 1746 C CA . ILE A 1 218 ? 10.119 15.608 -11.998 1.00 59.78 218 ILE A CA 1
ATOM 1747 C C . ILE A 1 218 ? 11.441 15.990 -12.667 1.00 59.78 218 ILE A C 1
ATOM 1749 O O . ILE A 1 218 ? 12.376 16.355 -11.971 1.00 59.78 218 ILE A O 1
ATOM 1753 N N . GLY A 1 219 ? 11.506 15.995 -14.003 1.00 57.19 219 GLY A N 1
ATOM 1754 C CA . GLY A 1 219 ? 12.719 16.403 -14.730 1.00 57.19 219 GLY A CA 1
ATOM 1755 C C . GLY A 1 219 ? 13.130 17.866 -14.502 1.00 57.19 219 GLY A C 1
ATOM 1756 O O . GLY A 1 219 ? 14.290 18.214 -14.680 1.00 57.19 219 GLY A O 1
ATOM 1757 N N . GLN A 1 220 ? 12.187 18.718 -14.089 1.00 60.12 220 GLN A N 1
ATOM 1758 C CA . GLN A 1 220 ? 12.421 20.121 -13.723 1.00 60.12 220 GLN A CA 1
ATOM 1759 C C . GLN A 1 220 ? 12.694 20.326 -12.226 1.00 60.12 220 GLN A C 1
ATOM 1761 O O . GLN A 1 220 ? 13.161 21.396 -11.833 1.00 60.12 220 GLN A O 1
ATOM 1766 N N . ALA A 1 221 ? 12.381 19.340 -11.380 1.00 56.94 221 ALA A N 1
ATOM 1767 C CA . ALA A 1 221 ? 12.720 19.383 -9.968 1.00 56.94 221 ALA A CA 1
ATOM 1768 C C . ALA A 1 221 ? 14.230 19.151 -9.853 1.00 56.94 221 ALA A C 1
ATOM 1770 O O . ALA A 1 221 ? 14.701 18.022 -9.954 1.00 56.94 221 ALA A O 1
ATOM 1771 N N . GLY A 1 222 ? 14.993 20.238 -9.713 1.00 44.19 222 GLY A N 1
ATOM 1772 C CA . GLY A 1 222 ? 16.440 20.169 -9.549 1.00 44.19 222 GLY A CA 1
ATOM 1773 C C . GLY A 1 222 ? 16.802 19.176 -8.448 1.00 44.19 222 GLY A C 1
ATOM 1774 O O . GLY A 1 222 ? 16.296 19.277 -7.329 1.00 44.19 222 GLY A O 1
ATOM 1775 N N . ILE A 1 223 ? 17.662 18.213 -8.781 1.00 45.41 223 ILE A N 1
ATOM 1776 C CA . ILE A 1 223 ? 18.275 17.312 -7.811 1.00 45.41 223 ILE A CA 1
ATOM 1777 C C . ILE A 1 223 ? 19.072 18.205 -6.861 1.00 45.41 223 ILE A C 1
ATOM 1779 O O . ILE A 1 223 ? 20.159 18.671 -7.201 1.00 45.41 223 ILE A O 1
ATOM 1783 N N . LYS A 1 224 ? 18.523 18.500 -5.682 1.00 39.25 224 LYS A N 1
ATOM 1784 C CA . LYS A 1 224 ? 19.356 18.952 -4.573 1.00 39.25 224 LYS A CA 1
ATOM 1785 C C . LYS A 1 224 ? 20.106 17.714 -4.115 1.00 39.25 224 LYS A C 1
ATOM 1787 O O . LYS A 1 224 ? 19.501 16.818 -3.539 1.00 39.25 224 LYS A O 1
ATOM 1792 N N . ALA A 1 225 ? 21.382 17.643 -4.480 1.00 35.78 225 ALA A N 1
ATOM 1793 C CA . ALA A 1 225 ? 22.300 16.688 -3.889 1.00 35.78 225 ALA A CA 1
ATOM 1794 C C . ALA A 1 225 ? 22.269 16.902 -2.370 1.00 35.78 225 ALA A C 1
ATOM 1796 O O . ALA A 1 225 ? 22.497 18.024 -1.909 1.00 35.78 225 ALA A O 1
ATOM 1797 N N . THR A 1 226 ? 21.899 15.858 -1.637 1.00 38.59 226 THR A N 1
ATOM 1798 C CA . THR A 1 226 ? 22.192 15.739 -0.210 1.00 38.59 226 THR A CA 1
ATOM 1799 C C . THR A 1 226 ? 23.560 15.101 -0.062 1.00 38.59 226 THR A C 1
ATOM 1801 O O . THR A 1 226 ? 23.834 14.155 -0.837 1.00 38.59 226 THR A O 1
#

Radius of gyration: 20.67 Å; chains: 1; bounding box: 48×42×55 Å

pLDDT: mean 79.61, std 16.21, range [35.78, 98.19]

Secondary structure (DSSP, 8-state):
--HHHHHHHHHHHHH-TTSHHHHHHHSHHHHHHHHHHHHHHHHSTTGGG---SSSSEEEEETTEEEE-EEETTEEE-TT-TTS-EEESSHHHHHHHHHTTSEEE-HHHHHIIIIISTT------THHHHHHHHHHHHHHHHS-TTSHHHHHHHHHHHS----SSS-SS--SS-HHHHHHTSPTT-HHHHHHHHHHTS-HHHHHTTTHHHHS-HHHHHHHHS-----

Foldseek 3Di:
DDQLVLLLLLLVQLVDCPRPSNCCQPVPVLVVLLVVLLVVCCPDLLNVLAPPQADFKWFADPNDTAHWYQDPQWTARPVDPPGDTFGSHSVRSSVCSNVVRITGDPLSSCVRADLDPDHHDADEQSCVSVVVSSLSSLLSSFDCPDPVSVVSNVVSVPDPDDDRYCLQVDPDDPVVVQVPDDPPCNVVVVVVVVVVDDSCNRRVNVCVLCVDPSNVSSVVPDPPDD